Protein AF-A0A4P0XXI5-F1 (afdb_monomer_lite)

Foldseek 3Di:
DVVVLVPDPDLQVSLVVLLVPDPDDPVLSVVLVVDPDSVVSVVSSVVVVVVVVVVVVVVVVVVVVVVVVVVVVVVVVVVVVVVVVVCVVVVVPPDDDPVLVVLVVLLVVLPADPVLSVVLVVLSVVLVVDDCPDPVNVVSVVVSVVSSPDNRPDDDDDPPDPPPDPPPPVVVVVDPDPDDDDDD

Secondary structure (DSSP, 8-state):
-HHHHTT---HHHHHHHHHHHS---HHHHHHHHH---HHHHHHHHHHHHHHHHHHHHHHHHHHHHHHHHHHHHHHHHHHHHHHHHHHHHTTTTSS---HHHHHHHHHHHTT--HHHHHHHHHHHHHHHHS-TTSHHHHHHHHHHHHHHHS-SS------------TT-GGGTTS-TT-------

Organism: Klebsiella pneumoniae (NCBI:txid573)

pLDDT: mean 79.4, std 16.54, range [32.0, 97.5]

Structure (mmCIF, N/CA/C/O backbone):
data_AF-A0A4P0XXI5-F1
#
_entry.id   AF-A0A4P0XXI5-F1
#
loop_
_atom_site.group_PDB
_atom_site.id
_atom_site.type_symbol
_atom_site.label_atom_id
_atom_site.label_alt_id
_atom_site.label_comp_id
_atom_site.label_asym_id
_atom_site.label_entity_id
_atom_site.label_seq_id
_atom_site.pdbx_PDB_ins_code
_atom_site.Cartn_x
_atom_site.Cartn_y
_atom_site.Cartn_z
_atom_site.occupancy
_atom_site.B_iso_or_equiv
_atom_site.auth_seq_id
_atom_site.auth_comp_id
_atom_site.auth_asym_id
_atom_site.auth_atom_id
_atom_site.pdbx_PDB_model_num
ATOM 1 N N . MET A 1 1 ? 25.431 13.257 -19.441 1.00 52.16 1 MET A N 1
ATOM 2 C CA . MET A 1 1 ? 25.120 11.918 -19.989 1.00 52.16 1 MET A CA 1
ATOM 3 C C . MET A 1 1 ? 24.115 12.024 -21.126 1.00 52.16 1 MET A C 1
ATOM 5 O O . MET A 1 1 ? 24.525 11.788 -22.249 1.00 52.16 1 MET A O 1
ATOM 9 N N . LEU A 1 2 ? 22.880 12.496 -20.898 1.00 54.53 2 LEU A N 1
ATOM 10 C CA . LEU A 1 2 ? 21.927 12.795 -21.991 1.00 54.53 2 LEU A CA 1
ATOM 11 C C . LEU A 1 2 ? 22.516 13.735 -23.062 1.00 54.53 2 LEU A C 1
ATOM 13 O O . LEU A 1 2 ? 22.354 13.501 -24.252 1.00 54.53 2 LEU A O 1
ATOM 17 N N . THR A 1 3 ? 23.297 14.734 -22.643 1.00 57.28 3 THR A N 1
ATOM 18 C CA . THR A 1 3 ? 23.981 15.676 -23.543 1.00 57.28 3 THR A CA 1
ATOM 19 C C . THR A 1 3 ? 25.071 15.040 -24.412 1.00 57.28 3 THR A C 1
ATOM 21 O O . THR A 1 3 ? 25.398 15.593 -25.450 1.00 57.28 3 THR A O 1
ATOM 24 N N . SER A 1 4 ? 25.635 13.901 -23.994 1.00 60.84 4 SER A N 1
ATOM 25 C CA . SER A 1 4 ? 26.717 13.199 -24.704 1.00 60.84 4 SER A CA 1
ATOM 26 C C . SER A 1 4 ? 26.186 12.182 -25.717 1.00 60.84 4 SER A C 1
ATOM 28 O O . SER A 1 4 ? 26.880 11.870 -26.673 1.00 60.84 4 SER A O 1
ATOM 30 N N . LEU A 1 5 ? 24.960 11.679 -25.517 1.00 62.62 5 LEU A N 1
ATOM 31 C CA . LEU A 1 5 ? 24.263 10.812 -26.476 1.00 62.62 5 LEU A CA 1
ATOM 32 C C . LEU A 1 5 ? 23.723 11.615 -27.663 1.00 62.62 5 LEU A C 1
ATOM 34 O O . LEU A 1 5 ? 23.781 11.154 -28.794 1.00 62.62 5 LEU A O 1
ATOM 38 N N . ASN A 1 6 ? 23.264 12.844 -27.410 1.00 67.00 6 ASN A N 1
ATOM 39 C CA . ASN A 1 6 ? 22.676 13.715 -28.431 1.00 67.00 6 ASN A CA 1
ATOM 40 C C . ASN A 1 6 ? 23.701 14.279 -29.438 1.00 67.00 6 ASN A C 1
ATOM 42 O O . ASN A 1 6 ? 23.316 14.951 -30.385 1.00 67.00 6 ASN A O 1
ATOM 46 N N . SER A 1 7 ? 24.999 14.058 -29.203 1.00 75.94 7 SER A N 1
ATOM 47 C CA . SER A 1 7 ? 26.100 14.465 -30.085 1.00 75.94 7 SER A CA 1
ATOM 48 C C . SER A 1 7 ? 26.687 13.306 -30.900 1.00 75.94 7 SER A C 1
ATOM 50 O O . SER A 1 7 ? 27.711 13.487 -31.556 1.00 75.94 7 SER A O 1
ATOM 52 N N . ILE A 1 8 ? 26.118 12.100 -30.798 1.00 77.00 8 ILE A N 1
ATOM 53 C CA . ILE A 1 8 ? 26.582 10.925 -31.541 1.00 77.00 8 ILE A CA 1
ATOM 54 C C . ILE A 1 8 ? 25.765 10.822 -32.833 1.00 77.00 8 ILE A C 1
ATOM 56 O O . ILE A 1 8 ? 24.614 10.402 -32.795 1.00 77.00 8 ILE A O 1
ATOM 60 N N . ASP A 1 9 ? 26.379 11.173 -33.964 1.00 79.06 9 ASP A N 1
ATOM 61 C CA . ASP A 1 9 ? 25.770 11.023 -35.298 1.00 79.06 9 ASP A CA 1
ATOM 62 C C . ASP A 1 9 ? 25.882 9.594 -35.856 1.00 79.06 9 ASP A C 1
ATOM 64 O O . ASP A 1 9 ? 25.162 9.229 -36.782 1.00 79.06 9 ASP A O 1
ATOM 68 N N . ASP A 1 10 ? 26.785 8.772 -35.309 1.00 87.69 10 ASP A N 1
ATOM 69 C CA . ASP A 1 10 ? 26.966 7.385 -35.743 1.00 87.69 10 ASP A CA 1
ATOM 70 C C . ASP A 1 10 ? 25.978 6.442 -35.022 1.00 87.69 10 ASP A C 1
ATOM 72 O O . ASP A 1 10 ? 26.123 6.211 -33.813 1.00 87.69 10 ASP A O 1
ATOM 76 N N . PRO A 1 11 ? 24.999 5.850 -35.735 1.00 84.81 11 PRO A N 1
ATOM 77 C CA . PRO A 1 11 ? 23.989 4.986 -35.129 1.00 84.81 11 PRO A CA 1
ATOM 78 C C . PRO A 1 11 ? 24.593 3.711 -34.523 1.00 84.81 11 PRO A C 1
ATOM 80 O O . PRO A 1 11 ? 24.052 3.179 -33.551 1.00 84.81 11 PRO A O 1
ATOM 83 N N . ALA A 1 12 ? 25.740 3.243 -35.032 1.00 87.50 12 ALA A N 1
ATOM 84 C CA . ALA A 1 12 ? 26.418 2.078 -34.476 1.00 87.50 12 ALA A CA 1
ATOM 85 C C . ALA A 1 12 ? 26.974 2.382 -33.079 1.00 87.50 12 ALA A C 1
ATOM 87 O O . ALA A 1 12 ? 26.657 1.677 -32.117 1.00 87.50 12 ALA A O 1
ATOM 88 N N . ARG A 1 13 ? 27.718 3.487 -32.942 1.00 88.00 13 ARG A N 1
ATOM 89 C CA . ARG A 1 13 ? 28.196 3.977 -31.642 1.00 88.00 13 ARG A CA 1
ATOM 90 C C . ARG A 1 13 ? 27.070 4.308 -30.675 1.00 88.00 13 ARG A C 1
ATOM 92 O O . ARG A 1 13 ? 27.236 4.101 -29.471 1.00 88.00 13 ARG A O 1
ATOM 99 N N . LEU A 1 14 ? 25.945 4.826 -31.167 1.00 87.38 14 LEU A N 1
ATOM 100 C CA . LEU A 1 14 ? 24.784 5.110 -30.328 1.00 87.38 14 LEU A CA 1
ATOM 101 C C . LEU A 1 14 ? 24.241 3.820 -29.696 1.00 87.38 14 LEU A C 1
ATOM 103 O O . LEU A 1 14 ? 24.086 3.765 -28.476 1.00 87.38 14 LEU A O 1
ATOM 107 N N . ALA A 1 15 ? 24.030 2.774 -30.502 1.00 88.88 15 ALA A N 1
ATOM 108 C CA . ALA A 1 15 ? 23.572 1.468 -30.030 1.00 88.88 15 ALA A CA 1
ATOM 109 C C . ALA A 1 15 ? 24.527 0.859 -28.988 1.00 88.88 15 ALA A C 1
ATOM 111 O O . ALA A 1 15 ? 24.085 0.444 -27.916 1.00 88.88 15 ALA A O 1
ATOM 112 N N . ASP A 1 16 ? 25.838 0.879 -29.251 1.00 88.69 16 ASP A N 1
ATOM 113 C CA . ASP A 1 16 ? 26.843 0.337 -28.326 1.00 88.69 16 ASP A CA 1
ATOM 114 C C . ASP A 1 16 ? 26.867 1.108 -26.994 1.00 88.69 16 ASP A C 1
ATOM 116 O O . ASP A 1 16 ? 26.968 0.519 -25.915 1.00 88.69 16 ASP A O 1
ATOM 120 N N . THR A 1 17 ? 26.714 2.435 -27.053 1.00 88.06 17 THR A N 1
ATOM 121 C CA . THR A 1 17 ? 26.673 3.293 -25.860 1.00 88.06 17 THR A CA 1
ATOM 122 C C . THR A 1 17 ? 25.417 3.025 -25.026 1.00 88.06 17 THR A C 1
ATOM 124 O O . THR A 1 17 ? 25.498 2.933 -23.800 1.00 88.06 17 THR A O 1
ATOM 127 N N . ILE A 1 18 ? 24.258 2.849 -25.669 1.00 88.12 18 ILE A N 1
ATOM 128 C CA . ILE A 1 18 ? 23.003 2.485 -24.993 1.00 88.12 18 ILE A CA 1
ATOM 129 C C . ILE A 1 18 ? 23.137 1.106 -24.328 1.00 88.12 18 ILE A C 1
ATOM 131 O O . ILE A 1 18 ? 22.831 0.962 -23.142 1.00 88.12 18 ILE A O 1
ATOM 135 N N . ALA A 1 19 ? 23.658 0.111 -25.051 1.00 88.62 19 ALA A N 1
ATOM 136 C CA . ALA A 1 19 ? 23.847 -1.246 -24.543 1.00 88.62 19 ALA A CA 1
ATOM 137 C C . ALA A 1 19 ? 24.820 -1.314 -23.349 1.00 88.62 19 ALA A C 1
ATOM 139 O O . ALA A 1 19 ? 24.622 -2.108 -22.426 1.00 88.62 19 ALA A O 1
ATOM 140 N N . ALA A 1 20 ? 25.855 -0.466 -23.330 1.00 88.12 20 ALA A N 1
ATOM 141 C CA . ALA A 1 20 ? 26.819 -0.397 -22.232 1.00 88.12 20 ALA A CA 1
ATOM 142 C C . ALA A 1 20 ? 26.207 0.137 -20.924 1.00 88.12 20 ALA A C 1
ATOM 144 O O . ALA A 1 20 ? 26.601 -0.297 -19.838 1.00 88.12 20 ALA A O 1
ATOM 145 N N . HIS A 1 21 ? 25.249 1.062 -21.021 1.00 86.06 21 HIS A N 1
ATOM 146 C CA . HIS A 1 21 ? 24.627 1.708 -19.862 1.00 86.06 21 HIS A CA 1
ATOM 147 C C . HIS A 1 21 ? 23.339 1.036 -19.379 1.00 86.06 21 HIS A C 1
ATOM 149 O O . HIS A 1 21 ? 22.887 1.322 -18.269 1.00 86.06 21 HIS A O 1
ATOM 155 N N . MET A 1 22 ? 22.758 0.139 -20.172 1.00 85.94 22 MET A N 1
ATOM 156 C CA . MET A 1 22 ? 21.568 -0.611 -19.787 1.00 85.94 22 MET A CA 1
ATOM 157 C C . MET A 1 22 ? 21.936 -1.849 -18.943 1.00 85.94 22 MET A C 1
ATOM 159 O O . MET A 1 22 ? 22.918 -2.539 -19.247 1.00 85.94 22 MET A O 1
ATOM 163 N N . PRO A 1 23 ? 21.161 -2.178 -17.891 1.00 86.25 23 PRO A N 1
ATOM 164 C CA . PRO A 1 23 ? 21.366 -3.379 -17.078 1.00 86.25 23 PRO A CA 1
ATOM 165 C C . PRO A 1 23 ? 20.879 -4.654 -17.798 1.00 86.25 23 PRO A C 1
ATOM 167 O O . PRO A 1 23 ? 20.020 -5.380 -17.310 1.00 86.25 23 PRO A O 1
ATOM 170 N N . LEU A 1 24 ? 21.441 -4.941 -18.973 1.00 88.06 24 LEU A N 1
ATOM 171 C CA . LEU A 1 24 ? 21.119 -6.124 -19.773 1.00 88.06 24 LEU A CA 1
ATOM 172 C C . LEU A 1 24 ? 21.723 -7.400 -19.176 1.00 88.06 24 LEU A C 1
ATOM 174 O O . LEU A 1 24 ? 22.844 -7.387 -18.649 1.00 88.06 24 LEU A O 1
ATOM 178 N N . LYS A 1 25 ? 21.019 -8.529 -19.330 1.00 90.69 25 LYS A N 1
ATOM 179 C CA . LYS A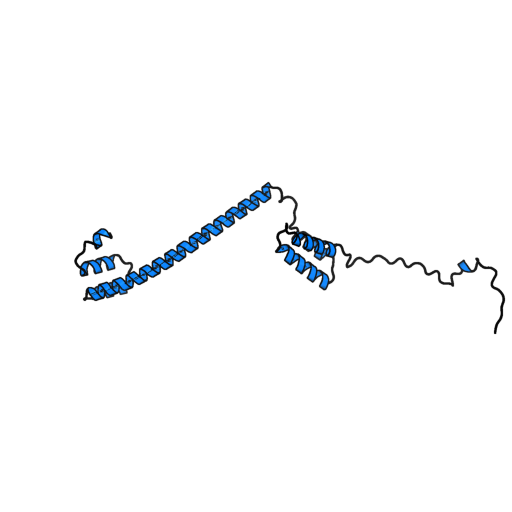 1 25 ? 21.573 -9.848 -19.002 1.00 90.69 25 LYS A CA 1
ATOM 180 C C . LYS A 1 25 ? 22.687 -10.196 -19.985 1.00 90.69 25 LYS A C 1
ATOM 182 O O . LYS A 1 25 ? 22.730 -9.699 -21.106 1.00 90.69 25 LYS A O 1
ATOM 187 N N . LEU A 1 26 ? 23.584 -11.093 -19.575 1.00 91.69 26 LEU A N 1
ATOM 188 C CA . LEU A 1 26 ? 24.723 -11.501 -20.405 1.00 91.69 26 LEU A CA 1
ATOM 189 C C . LEU A 1 26 ? 24.287 -12.048 -21.775 1.00 91.69 26 LEU A C 1
ATOM 191 O O . LEU A 1 26 ? 24.901 -11.708 -22.780 1.00 91.69 26 LEU A O 1
ATOM 195 N N . ALA A 1 27 ? 23.212 -12.842 -21.811 1.00 92.06 27 ALA A N 1
ATOM 196 C CA . ALA A 1 27 ? 22.651 -13.372 -23.054 1.00 92.06 27 ALA A CA 1
ATOM 197 C C . ALA A 1 27 ? 22.205 -12.250 -24.007 1.00 92.06 27 ALA A C 1
ATOM 199 O O . ALA A 1 27 ? 22.549 -12.269 -25.185 1.00 92.06 27 ALA A O 1
ATOM 200 N N . ASP A 1 28 ? 21.528 -11.229 -23.477 1.00 90.50 28 ASP A N 1
ATOM 201 C CA . ASP A 1 28 ? 21.053 -10.095 -24.270 1.00 90.50 28 ASP A CA 1
ATOM 202 C C . ASP A 1 28 ? 22.230 -9.250 -24.780 1.00 90.50 28 ASP A C 1
ATOM 204 O O . ASP A 1 28 ? 22.257 -8.860 -25.944 1.00 90.50 28 ASP A O 1
ATOM 208 N N . LYS A 1 29 ? 23.265 -9.038 -23.954 1.00 90.75 29 LYS A N 1
ATOM 209 C CA . LYS A 1 29 ? 24.497 -8.348 -24.381 1.00 90.75 29 LYS A CA 1
ATOM 210 C C . LYS A 1 29 ? 25.211 -9.073 -25.521 1.00 90.75 29 LYS A C 1
ATOM 212 O O . LYS A 1 29 ? 25.711 -8.417 -26.429 1.00 90.75 29 LYS A O 1
ATOM 217 N N . GLN A 1 30 ? 25.248 -10.402 -25.476 1.00 91.25 30 GLN A N 1
ATOM 218 C CA . GLN A 1 30 ? 25.831 -11.214 -26.540 1.00 91.25 30 GLN A CA 1
ATOM 219 C C . GLN A 1 30 ? 24.995 -11.129 -27.825 1.00 91.25 30 GLN A C 1
ATOM 221 O O . GLN A 1 30 ? 25.559 -10.903 -28.889 1.00 91.25 30 GLN A O 1
ATOM 226 N N . SER A 1 31 ? 23.662 -11.203 -27.724 1.00 91.31 31 SER A N 1
ATOM 227 C CA . SER A 1 31 ? 22.776 -11.068 -28.892 1.00 91.31 31 SER A CA 1
ATOM 228 C C . SER A 1 31 ? 22.950 -9.724 -29.612 1.00 91.31 31 SER A C 1
ATOM 230 O O . SER A 1 31 ? 23.048 -9.682 -30.833 1.00 91.31 31 SER A O 1
ATOM 232 N N . VAL A 1 32 ? 23.111 -8.634 -28.854 1.00 91.06 32 VAL A N 1
ATOM 233 C CA . VAL A 1 32 ? 23.371 -7.286 -29.385 1.00 91.06 32 VAL A CA 1
ATOM 234 C C . VAL A 1 32 ? 24.735 -7.196 -30.086 1.00 91.06 32 VAL A C 1
ATOM 236 O O . VAL A 1 32 ? 24.870 -6.440 -31.045 1.00 91.06 32 VAL A O 1
ATOM 239 N N . LEU A 1 33 ? 25.747 -7.948 -29.635 1.00 90.19 33 LEU A N 1
ATOM 240 C CA . LEU A 1 33 ? 27.062 -8.011 -30.291 1.00 90.19 33 LEU A CA 1
ATOM 241 C C . LEU A 1 33 ? 27.055 -8.852 -31.576 1.00 90.19 33 LEU A C 1
ATOM 243 O O . LEU A 1 33 ? 27.862 -8.599 -32.466 1.00 90.19 33 LEU A O 1
ATOM 247 N N . GLU A 1 34 ? 26.180 -9.853 -31.665 1.00 92.62 34 GLU A N 1
ATOM 248 C CA . GLU A 1 34 ? 26.062 -10.741 -32.830 1.00 92.62 34 GLU A CA 1
ATOM 249 C C . GLU A 1 34 ? 25.244 -10.114 -33.972 1.00 92.62 34 GLU A C 1
ATOM 251 O O . GLU A 1 34 ? 25.439 -10.462 -35.140 1.00 92.62 34 GLU A O 1
ATOM 256 N N . MET A 1 35 ? 24.371 -9.153 -33.655 1.00 91.38 35 MET A N 1
ATOM 257 C CA . MET A 1 35 ? 23.611 -8.379 -34.638 1.00 91.38 35 MET A CA 1
ATOM 258 C C . MET A 1 35 ? 24.535 -7.474 -35.458 1.00 91.38 35 MET A C 1
ATOM 260 O O . MET A 1 35 ? 25.134 -6.526 -34.949 1.00 91.38 35 MET A O 1
ATOM 264 N N . SER A 1 36 ? 24.632 -7.770 -36.754 1.00 89.38 36 SER A N 1
ATOM 265 C CA . SER A 1 36 ? 25.464 -7.025 -37.709 1.00 89.38 36 SER A CA 1
ATOM 266 C C . SER A 1 36 ? 24.731 -5.830 -38.323 1.00 89.38 36 SER A C 1
ATOM 268 O O . SER A 1 36 ? 25.380 -4.858 -38.709 1.00 89.38 36 SER A O 1
ATOM 270 N N . ASP A 1 37 ? 23.396 -5.882 -38.396 1.00 93.56 37 ASP A N 1
ATOM 271 C CA . ASP A 1 37 ? 22.572 -4.748 -38.811 1.00 93.56 37 ASP A CA 1
ATOM 272 C C . ASP A 1 37 ? 22.339 -3.795 -37.628 1.00 93.56 37 ASP A C 1
ATOM 274 O O . ASP A 1 37 ? 21.819 -4.163 -36.572 1.00 93.56 37 ASP A O 1
ATOM 278 N N . VAL A 1 38 ? 22.731 -2.537 -37.820 1.00 91.69 38 VAL A N 1
ATOM 279 C CA . VAL A 1 38 ? 22.587 -1.474 -36.823 1.00 91.69 38 VAL A CA 1
ATOM 280 C C . VAL A 1 38 ? 21.115 -1.156 -36.552 1.00 91.69 38 VAL A C 1
ATOM 282 O O . VAL A 1 38 ? 20.775 -0.846 -35.410 1.00 91.69 38 VAL A O 1
ATOM 285 N N . ASN A 1 39 ? 20.244 -1.250 -37.560 1.00 91.81 39 ASN A N 1
ATOM 286 C CA . ASN A 1 39 ? 18.817 -0.968 -37.404 1.00 91.81 39 ASN A CA 1
ATOM 287 C C . ASN A 1 39 ? 18.138 -2.045 -36.554 1.00 91.81 39 ASN A C 1
ATOM 289 O O . ASN A 1 39 ? 17.477 -1.713 -35.575 1.00 91.81 39 ASN A O 1
ATOM 293 N N . GLU A 1 40 ? 18.383 -3.321 -36.863 1.00 92.06 40 GLU A N 1
ATOM 294 C CA . GLU A 1 40 ? 17.865 -4.458 -36.088 1.00 92.06 40 GLU A CA 1
ATOM 295 C C . GLU A 1 40 ? 18.327 -4.386 -34.625 1.00 92.06 40 GLU A C 1
ATOM 297 O O . GLU A 1 40 ? 17.545 -4.565 -33.689 1.00 92.06 40 GLU A O 1
ATOM 302 N N . ARG A 1 41 ? 19.594 -4.016 -34.414 1.00 92.94 41 ARG A N 1
ATOM 303 C CA . ARG A 1 41 ? 20.164 -3.830 -33.080 1.00 92.94 41 ARG A CA 1
ATOM 304 C C . ARG A 1 41 ? 19.509 -2.690 -32.300 1.00 92.94 41 ARG A C 1
ATOM 306 O O . ARG A 1 41 ? 19.271 -2.827 -31.100 1.00 92.94 41 ARG A O 1
ATOM 313 N N . LEU A 1 42 ? 19.225 -1.563 -32.954 1.00 90.75 42 LEU A N 1
ATOM 314 C CA . LEU A 1 42 ? 18.526 -0.436 -32.331 1.00 90.75 42 LEU A CA 1
ATOM 315 C C . LEU A 1 42 ? 17.079 -0.796 -31.988 1.00 90.75 42 LEU A C 1
ATOM 317 O O . LEU A 1 42 ? 16.647 -0.503 -30.876 1.00 90.75 42 LEU A O 1
ATOM 321 N N . GLU A 1 43 ? 16.360 -1.471 -32.884 1.00 92.75 43 GLU A N 1
ATOM 322 C CA . GLU A 1 43 ? 14.996 -1.947 -32.624 1.00 92.75 43 GLU A CA 1
ATOM 323 C C . GLU A 1 43 ? 14.955 -2.908 -31.429 1.00 92.75 43 GLU A C 1
ATOM 325 O O . GLU A 1 43 ? 14.115 -2.756 -30.537 1.00 92.75 43 GLU A O 1
ATOM 330 N N . TYR A 1 44 ? 15.912 -3.838 -31.351 1.00 92.38 44 TYR A N 1
ATOM 331 C CA . TYR A 1 44 ? 16.039 -4.750 -30.218 1.00 92.38 44 TYR A CA 1
ATOM 332 C C . TYR A 1 44 ? 16.291 -4.003 -28.901 1.00 92.38 44 TYR A C 1
ATOM 334 O O . TYR A 1 44 ? 15.603 -4.230 -27.904 1.00 92.38 44 TYR A O 1
ATOM 342 N N . LEU A 1 45 ? 17.238 -3.059 -28.890 1.00 91.88 45 LEU A N 1
ATOM 343 C CA . LEU A 1 45 ? 17.527 -2.245 -27.706 1.00 91.88 45 LEU A CA 1
ATOM 344 C C . LEU A 1 45 ? 16.333 -1.374 -27.296 1.00 91.88 45 LEU A C 1
ATOM 346 O O . LEU A 1 45 ? 16.081 -1.229 -26.102 1.00 91.88 45 LEU A O 1
ATOM 350 N N . MET A 1 46 ? 15.580 -0.829 -28.254 1.00 91.50 46 MET A N 1
ATOM 351 C CA . MET A 1 46 ? 14.364 -0.061 -27.982 1.00 91.50 46 MET A CA 1
ATOM 352 C C . MET A 1 46 ? 13.286 -0.923 -27.321 1.00 91.50 46 MET A C 1
ATOM 354 O O . MET A 1 46 ? 12.704 -0.499 -26.325 1.00 91.50 46 MET A O 1
ATOM 358 N N . ALA A 1 47 ? 13.060 -2.144 -27.811 1.00 92.56 47 ALA A N 1
ATOM 359 C CA . ALA A 1 47 ? 12.111 -3.072 -27.198 1.00 92.56 47 ALA A CA 1
ATOM 360 C C . ALA A 1 47 ? 12.512 -3.430 -25.755 1.00 92.56 47 ALA A C 1
ATOM 362 O O . ALA A 1 47 ? 11.675 -3.429 -24.849 1.00 92.56 47 ALA A O 1
ATOM 363 N N . MET A 1 48 ? 13.806 -3.668 -25.522 1.00 91.25 48 MET A N 1
ATOM 364 C CA . MET A 1 48 ? 14.334 -3.923 -24.179 1.00 91.25 48 MET A CA 1
ATOM 365 C C . MET A 1 48 ? 14.160 -2.704 -23.263 1.00 91.25 48 MET A C 1
ATOM 367 O O . MET A 1 48 ? 13.708 -2.856 -22.127 1.00 91.25 48 MET A O 1
ATOM 371 N N . MET A 1 49 ? 14.439 -1.491 -23.755 1.00 91.44 49 MET A N 1
ATOM 372 C CA . MET A 1 49 ? 14.211 -0.253 -23.001 1.00 91.44 49 MET A CA 1
ATOM 373 C C . MET A 1 49 ? 12.748 -0.066 -22.616 1.00 91.44 49 MET A C 1
ATOM 375 O O . MET A 1 49 ? 12.482 0.298 -21.474 1.00 91.44 49 MET A O 1
ATOM 379 N N . GLU A 1 50 ? 11.811 -0.321 -23.529 1.00 92.56 50 GLU A N 1
ATOM 380 C CA . GLU A 1 50 ? 10.378 -0.190 -23.249 1.00 92.56 50 GLU A CA 1
ATOM 381 C C . GLU A 1 50 ? 9.962 -1.123 -22.102 1.00 92.56 50 GLU A C 1
ATOM 383 O O . GLU A 1 50 ? 9.330 -0.694 -21.136 1.00 92.56 50 GLU A O 1
ATOM 388 N N . SER A 1 51 ? 10.426 -2.377 -22.137 1.00 91.44 51 SER A N 1
ATOM 389 C CA . SER A 1 51 ? 10.145 -3.349 -21.074 1.00 91.44 51 SER A CA 1
ATOM 390 C C . SER A 1 51 ? 10.709 -2.925 -19.708 1.00 91.44 51 SER A C 1
ATOM 392 O O . SER A 1 51 ? 10.055 -3.091 -18.674 1.00 91.44 51 SER A O 1
ATOM 394 N N . GLU A 1 52 ? 11.898 -2.317 -19.696 1.00 90.00 52 GLU A N 1
ATOM 395 C CA . GLU A 1 52 ? 12.543 -1.830 -18.476 1.00 90.00 52 GLU A CA 1
ATOM 396 C C . GLU A 1 52 ? 11.833 -0.579 -17.935 1.00 90.00 52 GLU A C 1
ATOM 398 O O . GLU A 1 52 ? 11.643 -0.429 -16.725 1.00 90.00 52 GLU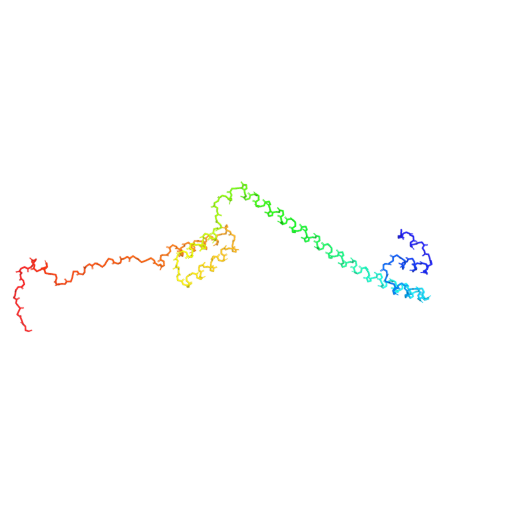 A O 1
ATOM 403 N N . ILE A 1 53 ? 11.377 0.312 -18.823 1.00 93.31 53 ILE A N 1
ATOM 404 C CA . ILE A 1 53 ? 10.561 1.475 -18.463 1.00 93.31 53 ILE A CA 1
ATOM 405 C C . ILE A 1 53 ? 9.273 1.015 -17.780 1.00 93.31 53 ILE A C 1
ATOM 407 O O . ILE A 1 53 ? 8.937 1.534 -16.710 1.00 93.31 53 ILE A O 1
ATOM 411 N N . ASP A 1 54 ? 8.579 0.030 -18.345 1.00 94.62 54 ASP A N 1
ATOM 412 C CA . ASP A 1 54 ? 7.352 -0.518 -17.769 1.00 94.62 54 ASP A CA 1
ATOM 413 C C . ASP A 1 54 ? 7.584 -1.103 -16.374 1.00 94.62 54 ASP A C 1
ATOM 415 O O . ASP A 1 54 ? 6.838 -0.799 -15.430 1.00 94.62 54 ASP A O 1
ATOM 419 N N . LEU A 1 55 ? 8.657 -1.882 -16.207 1.00 93.00 55 LEU A N 1
ATOM 420 C CA . LEU A 1 55 ? 9.052 -2.433 -14.914 1.00 93.00 55 LEU A CA 1
ATOM 421 C C . LEU A 1 55 ? 9.292 -1.317 -13.885 1.00 93.00 55 LEU A C 1
ATOM 423 O O . LEU A 1 55 ? 8.676 -1.311 -12.812 1.00 93.00 55 LEU A O 1
ATOM 427 N N . LEU A 1 56 ? 10.107 -0.316 -14.229 1.00 93.94 56 LEU A N 1
ATOM 428 C CA . LEU A 1 56 ? 10.415 0.819 -13.354 1.00 93.94 56 LEU A CA 1
ATOM 429 C C . LEU A 1 56 ? 9.167 1.644 -13.004 1.00 93.94 56 LEU A C 1
ATOM 431 O O . LEU A 1 56 ? 9.028 2.137 -11.876 1.00 93.94 56 LEU A O 1
ATOM 435 N N . GLN A 1 57 ? 8.224 1.795 -13.936 1.00 95.31 57 GLN A N 1
ATOM 436 C CA . GLN A 1 57 ? 6.953 2.466 -13.674 1.00 95.31 57 GLN A CA 1
ATOM 437 C C . GLN A 1 57 ? 6.080 1.681 -12.690 1.00 95.31 57 GLN A C 1
ATOM 439 O O . GLN A 1 57 ? 5.464 2.279 -11.797 1.00 95.31 57 GLN A O 1
ATOM 444 N N . VAL A 1 58 ? 6.008 0.353 -12.822 1.00 96.69 58 VAL A N 1
ATOM 445 C CA . VAL A 1 58 ? 5.303 -0.518 -11.870 1.00 96.69 58 VAL A CA 1
ATOM 446 C C . VAL A 1 58 ? 5.938 -0.410 -10.485 1.00 96.69 58 VAL A C 1
ATOM 448 O O . VAL A 1 58 ? 5.232 -0.118 -9.515 1.00 96.69 58 VAL A O 1
ATOM 451 N N . GLU A 1 59 ? 7.261 -0.535 -10.381 1.00 95.56 59 GLU A N 1
ATOM 452 C CA . GLU A 1 59 ? 7.981 -0.397 -9.113 1.00 95.56 59 GLU A CA 1
ATOM 453 C C . GLU A 1 59 ? 7.742 0.965 -8.455 1.00 95.56 59 GLU A C 1
ATOM 455 O O . GLU A 1 59 ? 7.466 1.052 -7.254 1.00 95.56 59 GLU A O 1
ATOM 460 N N . LYS A 1 60 ? 7.784 2.051 -9.238 1.00 96.81 60 LYS A N 1
ATOM 461 C CA . LYS A 1 60 ? 7.499 3.408 -8.755 1.00 96.81 60 LYS A CA 1
ATOM 462 C C . LYS A 1 60 ? 6.072 3.525 -8.219 1.00 96.81 60 LYS A C 1
ATOM 464 O O . LYS A 1 60 ? 5.864 4.123 -7.159 1.00 96.81 60 LYS A O 1
ATOM 469 N N . ARG A 1 61 ? 5.080 2.949 -8.909 1.00 96.06 61 ARG A N 1
ATOM 470 C CA . ARG A 1 61 ? 3.681 2.922 -8.443 1.00 96.06 61 ARG A CA 1
ATOM 471 C C . ARG A 1 61 ? 3.544 2.166 -7.123 1.00 96.06 61 ARG A C 1
ATOM 473 O O . ARG A 1 61 ? 2.901 2.680 -6.204 1.00 96.06 61 ARG A O 1
ATOM 480 N N . ILE A 1 62 ? 4.180 1.001 -7.002 1.00 96.62 62 ILE A N 1
ATOM 481 C CA . ILE A 1 62 ? 4.184 0.198 -5.771 1.00 96.62 62 ILE A CA 1
ATOM 482 C C . ILE A 1 62 ? 4.821 0.989 -4.628 1.00 96.62 62 ILE A C 1
ATOM 484 O O . ILE A 1 62 ? 4.196 1.167 -3.582 1.00 96.62 62 ILE A O 1
ATOM 488 N N . ARG A 1 63 ? 6.015 1.550 -4.843 1.00 96.69 63 ARG A N 1
ATOM 489 C CA . ARG A 1 63 ? 6.740 2.351 -3.847 1.00 96.69 63 ARG A CA 1
ATOM 490 C C . ARG A 1 63 ? 5.901 3.522 -3.336 1.00 96.69 63 ARG A C 1
ATOM 492 O O . ARG A 1 63 ? 5.813 3.743 -2.130 1.00 96.69 63 ARG A O 1
ATOM 499 N N . ASN A 1 64 ? 5.227 4.235 -4.239 1.00 97.31 64 ASN A N 1
ATOM 500 C CA . ASN A 1 64 ? 4.344 5.343 -3.878 1.00 97.31 64 ASN A CA 1
ATOM 501 C C . ASN A 1 64 ? 3.136 4.883 -3.052 1.00 97.31 64 ASN A C 1
ATOM 503 O O . ASN A 1 64 ? 2.753 5.560 -2.097 1.00 97.31 64 ASN A O 1
ATOM 507 N N . ARG A 1 65 ? 2.534 3.738 -3.395 1.00 96.25 65 ARG A N 1
ATOM 508 C CA . ARG A 1 65 ? 1.409 3.168 -2.640 1.00 96.25 65 ARG A CA 1
ATOM 509 C C . ARG A 1 65 ? 1.834 2.752 -1.233 1.00 96.25 65 ARG A C 1
ATOM 511 O O . ARG A 1 65 ? 1.150 3.107 -0.277 1.00 96.25 65 ARG A O 1
ATOM 518 N N . VAL A 1 66 ? 2.974 2.071 -1.110 1.00 97.50 66 VAL A N 1
ATOM 519 C CA . VAL A 1 66 ? 3.547 1.667 0.182 1.00 97.50 66 VAL A CA 1
ATOM 520 C C . VAL A 1 66 ? 3.841 2.892 1.044 1.00 97.50 66 VAL A C 1
ATOM 522 O O . VAL A 1 66 ? 3.429 2.930 2.200 1.00 97.50 66 VAL A O 1
ATOM 525 N N . LYS A 1 67 ? 4.458 3.937 0.476 1.00 96.06 67 LYS A N 1
ATOM 526 C CA . LYS A 1 67 ? 4.744 5.180 1.205 1.00 96.06 67 LYS A CA 1
ATOM 527 C C . LYS A 1 67 ? 3.470 5.843 1.742 1.00 96.06 67 LYS A C 1
ATOM 529 O O . LYS A 1 67 ? 3.402 6.149 2.927 1.00 96.06 67 LYS A O 1
ATOM 534 N N . LYS A 1 68 ? 2.433 5.988 0.906 1.00 96.06 68 LYS A N 1
ATOM 535 C CA . LYS A 1 68 ? 1.135 6.549 1.330 1.00 96.06 68 LYS A CA 1
ATOM 536 C C . LYS A 1 68 ? 0.474 5.723 2.435 1.00 96.06 68 LYS A C 1
ATOM 538 O O . LYS A 1 68 ? -0.096 6.288 3.365 1.00 96.06 68 LYS A O 1
ATOM 543 N N . GLN A 1 69 ? 0.531 4.395 2.332 1.00 95.94 69 GLN A N 1
ATOM 544 C CA . GLN A 1 69 ? -0.017 3.503 3.351 1.00 95.94 69 GLN A CA 1
ATOM 545 C C . GLN A 1 69 ? 0.745 3.638 4.674 1.00 95.94 69 GLN A C 1
ATOM 547 O O . GLN A 1 69 ? 0.117 3.754 5.721 1.00 95.94 69 GLN A O 1
ATOM 552 N N . MET A 1 70 ? 2.077 3.701 4.623 1.00 94.00 70 MET A N 1
ATOM 553 C CA . MET A 1 70 ? 2.920 3.876 5.804 1.00 94.00 70 MET A CA 1
ATOM 554 C C . MET A 1 70 ? 2.647 5.211 6.510 1.00 94.00 70 MET A C 1
ATOM 556 O O . MET A 1 70 ? 2.453 5.228 7.722 1.00 94.00 70 MET A O 1
ATOM 560 N N . GLU A 1 71 ? 2.548 6.313 5.761 1.00 96.25 71 GLU A N 1
ATOM 561 C CA . GLU A 1 71 ? 2.199 7.634 6.305 1.00 96.25 71 GLU A CA 1
ATOM 562 C C . GLU A 1 71 ? 0.810 7.640 6.957 1.00 96.25 71 GLU A C 1
ATOM 564 O O . GLU A 1 71 ? 0.622 8.244 8.014 1.00 96.25 71 GLU A O 1
ATOM 569 N N . LYS A 1 72 ? -0.170 6.951 6.355 1.00 95.75 72 LYS A N 1
ATOM 570 C CA . LYS A 1 72 ? -1.510 6.804 6.936 1.00 95.75 72 LYS A CA 1
ATOM 571 C C . LYS A 1 72 ? -1.457 6.038 8.260 1.00 95.75 72 LYS A C 1
ATOM 573 O O . LYS A 1 72 ? -1.969 6.544 9.253 1.00 95.75 72 LYS A O 1
ATOM 578 N N . SER A 1 73 ? -0.804 4.877 8.290 1.00 93.25 73 SER A N 1
ATOM 579 C CA . SER A 1 73 ? -0.699 4.055 9.502 1.00 93.25 73 SER A CA 1
ATOM 580 C C . SER A 1 73 ? 0.077 4.753 10.620 1.00 93.25 73 SER A C 1
ATOM 582 O O . SER A 1 73 ? -0.334 4.683 11.773 1.00 93.25 73 SER A O 1
ATOM 584 N N . GLN A 1 74 ? 1.158 5.473 10.301 1.00 94.44 74 GLN A N 1
ATOM 585 C CA . GLN A 1 74 ? 1.890 6.273 11.290 1.00 94.44 74 GLN A CA 1
ATOM 586 C C . GLN A 1 74 ? 1.028 7.402 11.858 1.00 94.44 74 GLN A C 1
ATOM 588 O O . GLN A 1 74 ? 1.022 7.616 13.069 1.00 94.44 74 GLN A O 1
ATOM 593 N N . ARG A 1 75 ? 0.268 8.100 11.004 1.00 95.81 75 ARG A N 1
ATOM 594 C CA . ARG A 1 75 ? -0.656 9.150 11.444 1.00 95.81 75 ARG A CA 1
ATOM 595 C C . ARG A 1 75 ? -1.745 8.587 12.355 1.00 95.81 75 ARG A C 1
ATOM 597 O O . ARG A 1 75 ? -1.989 9.157 13.408 1.00 95.81 75 ARG A O 1
ATOM 604 N N . GLU A 1 76 ? -2.377 7.480 11.973 1.00 93.69 76 GLU A N 1
ATOM 605 C CA . GLU A 1 76 ? -3.401 6.810 12.789 1.00 93.69 76 GLU A CA 1
ATOM 606 C C . GLU A 1 76 ? -2.838 6.345 14.135 1.00 93.69 76 GLU A C 1
ATOM 608 O O . GLU A 1 76 ? -3.449 6.593 15.170 1.00 93.69 76 GLU A O 1
ATOM 613 N N . TYR A 1 77 ? -1.650 5.733 14.140 1.00 95.69 77 TYR A N 1
ATOM 614 C CA . TYR A 1 77 ? -0.966 5.332 15.368 1.00 95.69 77 TYR A CA 1
ATOM 615 C C . TYR A 1 77 ? -0.718 6.528 16.296 1.00 95.69 77 TYR A C 1
ATOM 617 O O . TYR A 1 77 ? -1.078 6.484 17.470 1.00 95.69 77 TYR A O 1
ATOM 625 N N . TYR A 1 78 ? -0.158 7.612 15.755 1.00 95.56 78 TYR A N 1
ATOM 626 C CA . TYR A 1 78 ? 0.123 8.824 16.517 1.00 95.56 78 TYR A CA 1
ATOM 627 C C . TYR A 1 78 ? -1.153 9.457 17.086 1.00 95.56 78 TYR A C 1
ATOM 629 O O . TYR A 1 78 ? -1.196 9.805 18.262 1.00 95.56 78 TYR A O 1
ATOM 637 N N . LEU A 1 79 ? -2.213 9.565 16.279 1.00 94.19 79 LEU A N 1
ATOM 638 C CA . LEU A 1 79 ? -3.498 10.106 16.727 1.00 94.19 79 LEU A CA 1
ATOM 639 C C . LEU A 1 79 ? -4.140 9.240 17.816 1.00 94.19 79 LEU A C 1
ATOM 641 O O . LEU A 1 79 ? -4.690 9.782 18.769 1.00 94.19 79 LEU A O 1
ATOM 645 N N . ASN A 1 80 ? -4.042 7.914 17.719 1.00 90.06 80 ASN A N 1
ATOM 646 C CA . ASN A 1 80 ? -4.562 7.014 18.747 1.00 90.06 80 ASN A CA 1
ATOM 647 C C . ASN A 1 80 ? -3.796 7.139 20.069 1.00 90.06 80 ASN A C 1
ATOM 649 O O . ASN A 1 80 ? -4.421 7.156 21.126 1.00 90.06 80 ASN A O 1
ATOM 653 N N . GLU A 1 81 ? -2.467 7.255 20.030 1.00 93.94 81 GLU A N 1
ATOM 654 C CA . GLU A 1 81 ? -1.681 7.524 21.241 1.00 93.94 81 GLU A CA 1
ATOM 655 C C . GLU A 1 81 ? -2.026 8.890 21.847 1.00 93.94 81 GLU A C 1
ATOM 657 O O . GLU A 1 81 ? -2.206 8.984 23.059 1.00 93.94 81 GLU A O 1
ATOM 662 N N . GLN A 1 82 ? -2.234 9.919 21.019 1.00 90.38 82 GLN A N 1
ATOM 663 C CA . GLN A 1 82 ? -2.708 11.222 21.495 1.00 90.38 82 GLN A CA 1
ATOM 664 C C . GLN A 1 82 ? -4.090 11.125 22.150 1.00 90.38 82 GLN A C 1
ATOM 666 O O . GLN A 1 82 ? -4.292 11.682 23.223 1.00 90.38 82 GLN A O 1
ATOM 671 N N . MET A 1 83 ? -5.030 10.382 21.560 1.00 82.19 83 MET A N 1
ATOM 672 C CA . MET A 1 83 ? -6.355 10.167 22.151 1.00 82.19 83 MET A CA 1
ATOM 673 C C . MET A 1 83 ? -6.275 9.449 23.498 1.00 82.19 83 MET A C 1
ATOM 675 O O . MET A 1 83 ? -6.949 9.863 24.436 1.00 82.19 83 MET A O 1
ATOM 679 N N . LYS A 1 84 ? -5.425 8.423 23.631 1.00 85.50 84 LYS A N 1
ATOM 680 C CA . LYS A 1 84 ? -5.204 7.744 24.918 1.00 85.50 84 LYS A CA 1
ATOM 681 C C . LYS A 1 84 ? -4.593 8.677 25.959 1.00 85.50 84 LYS A C 1
ATOM 683 O O . LYS A 1 84 ? -5.001 8.643 27.116 1.00 85.50 84 LYS A O 1
ATOM 688 N N . ALA A 1 85 ? -3.626 9.504 25.563 1.00 85.62 85 ALA A N 1
ATOM 689 C CA . ALA A 1 85 ? -3.030 10.494 26.453 1.00 85.62 85 ALA A CA 1
ATOM 690 C C . ALA A 1 85 ? -4.077 11.519 26.917 1.00 85.62 85 ALA A C 1
ATOM 692 O O . ALA A 1 85 ? -4.185 11.769 28.113 1.00 85.62 85 ALA A O 1
ATOM 693 N N . ILE A 1 86 ? -4.911 12.023 26.001 1.00 81.06 86 ILE A N 1
ATOM 694 C CA . ILE A 1 86 ? -6.019 12.938 26.310 1.00 81.06 86 ILE A CA 1
ATOM 695 C C . ILE A 1 86 ? -7.038 12.278 27.249 1.00 81.06 86 ILE A C 1
ATOM 697 O O . ILE A 1 86 ? -7.419 12.889 28.236 1.00 81.06 86 ILE A O 1
ATOM 701 N N . GLN A 1 87 ? -7.458 11.035 26.992 1.00 74.81 87 GLN A N 1
ATOM 702 C CA . GLN A 1 87 ? -8.380 10.291 27.869 1.00 74.81 87 GLN A CA 1
ATOM 703 C C . GLN A 1 87 ? -7.808 10.102 29.278 1.00 74.81 87 GLN A C 1
ATOM 705 O O . GLN A 1 87 ? -8.527 10.221 30.269 1.00 74.81 87 GLN A O 1
ATOM 710 N N . LYS A 1 88 ? -6.498 9.853 29.370 1.00 80.00 88 LYS A N 1
ATOM 711 C CA . LYS A 1 88 ? -5.784 9.761 30.642 1.00 80.00 88 LYS A CA 1
ATOM 712 C C . LYS A 1 88 ? -5.720 11.110 31.367 1.00 80.00 88 LYS A C 1
ATOM 714 O O . LYS A 1 88 ? -5.899 11.138 32.579 1.00 80.00 88 LYS A O 1
ATOM 719 N N . GLU A 1 89 ? -5.484 12.213 30.654 1.00 77.81 89 GLU A N 1
ATOM 720 C CA . GLU A 1 89 ? -5.460 13.566 31.235 1.00 77.81 89 GLU A CA 1
ATOM 721 C C . GLU A 1 89 ? -6.851 14.090 31.615 1.00 77.81 89 GLU A C 1
ATOM 723 O O . GLU A 1 89 ? -6.988 14.774 32.626 1.00 77.81 89 GLU A O 1
ATOM 728 N N . LEU A 1 90 ? -7.891 13.735 30.855 1.00 71.62 90 LEU A N 1
ATOM 729 C CA . LEU A 1 90 ? -9.291 14.056 31.156 1.00 71.62 90 LEU A CA 1
ATOM 730 C C . LEU A 1 90 ? -9.839 13.283 32.368 1.00 71.62 90 LEU A C 1
ATOM 732 O O . LEU A 1 90 ? -10.963 13.543 32.790 1.00 71.62 90 LEU A O 1
ATOM 736 N N . GLY A 1 91 ? -9.062 12.365 32.952 1.00 54.53 91 GLY A N 1
ATOM 737 C CA . GLY A 1 91 ? -9.429 11.660 34.180 1.00 54.53 91 GLY A CA 1
ATOM 738 C C . GLY A 1 91 ? -10.440 10.524 33.995 1.00 54.53 91 GLY A C 1
ATOM 739 O O . GLY A 1 91 ? -10.845 9.925 34.984 1.00 54.53 91 GLY A O 1
ATOM 740 N N . GLU A 1 92 ? -10.803 10.152 32.762 1.00 55.31 92 GLU A N 1
ATOM 741 C CA . GLU A 1 92 ? -11.722 9.029 32.475 1.00 55.31 92 GLU A CA 1
ATOM 742 C C . GLU A 1 92 ? -11.059 7.639 32.597 1.00 55.31 92 GLU A C 1
ATOM 744 O O . GLU A 1 92 ? -11.621 6.631 32.171 1.00 55.31 92 GLU A O 1
ATOM 749 N N . MET A 1 93 ? -9.856 7.557 33.177 1.00 47.00 93 MET A N 1
ATOM 750 C CA . MET A 1 93 ? -9.170 6.290 33.463 1.00 47.00 93 MET A CA 1
ATOM 751 C C . MET A 1 93 ? -9.124 5.913 34.948 1.00 47.00 93 MET A C 1
ATOM 753 O O . MET A 1 93 ? -8.571 4.858 35.255 1.00 47.00 93 MET A O 1
ATOM 757 N N . ASP A 1 94 ? -9.730 6.692 35.848 1.00 43.66 94 ASP A N 1
ATOM 758 C CA . ASP A 1 94 ? -10.070 6.191 37.182 1.00 43.66 94 ASP A CA 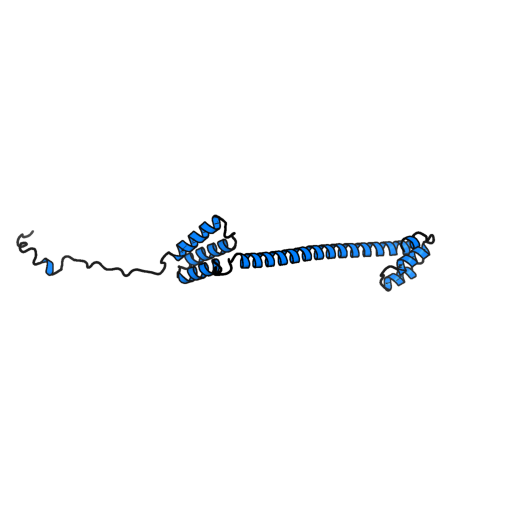1
ATOM 759 C C . ASP A 1 94 ? -11.567 5.838 37.206 1.00 43.66 94 ASP A C 1
ATOM 761 O O . ASP A 1 94 ? -12.437 6.702 37.259 1.00 43.66 94 ASP A O 1
ATOM 765 N N . ASP A 1 95 ? -11.845 4.531 37.181 1.00 44.31 95 ASP A N 1
ATOM 766 C CA . ASP A 1 95 ? -13.099 3.896 37.625 1.00 44.31 95 ASP A CA 1
ATOM 767 C C . ASP A 1 95 ? -14.262 3.656 36.635 1.00 44.31 95 ASP A C 1
ATOM 769 O O . ASP A 1 95 ? -15.382 3.366 37.058 1.00 44.31 95 ASP A O 1
ATOM 773 N N . ALA A 1 96 ? -14.022 3.636 35.320 1.00 50.28 96 ALA A N 1
ATOM 774 C CA . ALA A 1 96 ? -14.962 3.009 34.381 1.00 50.28 96 ALA A CA 1
ATOM 775 C C . ALA A 1 96 ? -14.443 1.620 33.957 1.00 50.28 96 ALA A C 1
ATOM 777 O O . ALA A 1 96 ? -13.734 1.513 32.952 1.00 50.28 96 ALA A O 1
ATOM 778 N N . PRO A 1 97 ? -14.754 0.523 34.685 1.00 51.41 97 PRO A N 1
ATOM 779 C CA . PRO A 1 97 ? -14.652 -0.804 34.083 1.00 51.41 97 PRO A CA 1
ATOM 780 C C . PRO A 1 97 ? -15.442 -0.770 32.776 1.00 51.41 97 PRO A C 1
ATOM 782 O O . PRO A 1 97 ? -16.527 -0.190 32.777 1.00 51.41 97 PRO A O 1
ATOM 785 N N . ASP A 1 98 ? -14.897 -1.358 31.699 1.00 68.19 98 ASP A N 1
ATOM 786 C CA . ASP A 1 98 ? -15.566 -1.471 30.395 1.00 68.19 98 ASP A CA 1
ATOM 787 C C . ASP A 1 98 ? -17.045 -1.747 30.659 1.00 68.19 98 ASP A C 1
ATOM 789 O O . ASP A 1 98 ? -17.408 -2.799 31.195 1.00 68.19 98 ASP A O 1
ATOM 793 N N . GLU A 1 99 ? -17.888 -0.739 30.430 1.00 71.31 99 GLU A N 1
ATOM 794 C CA . GLU A 1 99 ? -19.276 -0.744 30.895 1.00 71.31 99 GLU A CA 1
ATOM 795 C C . GLU A 1 99 ? -19.992 -1.985 30.338 1.00 71.31 99 GLU A C 1
ATOM 797 O O . GLU A 1 99 ? -20.825 -2.615 30.993 1.00 71.31 99 GLU A O 1
ATOM 802 N N . ASN A 1 100 ? -19.544 -2.424 29.161 1.00 74.88 100 ASN A N 1
ATOM 803 C CA . ASN A 1 100 ? -19.949 -3.653 28.506 1.00 74.88 100 ASN A CA 1
ATOM 804 C C . ASN A 1 100 ? -19.554 -4.921 29.274 1.00 74.88 100 ASN A C 1
ATOM 806 O O . ASN A 1 100 ? -20.319 -5.886 29.303 1.00 74.88 100 ASN A O 1
ATOM 810 N N . GLU A 1 101 ? -18.368 -4.963 29.879 1.00 80.00 101 GLU A N 1
ATOM 811 C CA . GLU A 1 101 ? -17.926 -6.080 30.710 1.00 80.00 101 GLU A CA 1
ATOM 812 C C . GLU A 1 101 ? -18.698 -6.119 32.036 1.00 80.00 101 GLU A C 1
ATOM 814 O O . GLU A 1 101 ? -19.130 -7.192 32.468 1.00 80.00 101 GLU A O 1
ATOM 819 N N . ALA A 1 102 ? -18.965 -4.959 32.644 1.00 82.31 102 ALA A N 1
ATOM 820 C CA . ALA A 1 102 ? -19.816 -4.860 33.828 1.00 82.31 102 ALA A CA 1
ATOM 821 C C . ALA A 1 102 ? -21.252 -5.342 33.539 1.00 82.31 102 ALA A C 1
ATOM 823 O O . ALA A 1 102 ? -21.810 -6.133 34.308 1.00 82.31 102 ALA A O 1
ATOM 824 N N . LEU A 1 103 ? -21.832 -4.935 32.404 1.00 83.31 103 LEU A N 1
ATOM 825 C CA . LEU A 1 103 ? -23.140 -5.407 31.940 1.00 83.31 103 LEU A CA 1
ATOM 826 C C . LEU A 1 103 ? -23.137 -6.917 31.674 1.00 83.31 103 LEU A C 1
ATOM 828 O O . LEU A 1 103 ? -24.054 -7.615 32.106 1.00 83.31 103 LEU A O 1
ATOM 832 N N . LYS A 1 104 ? -22.082 -7.455 31.0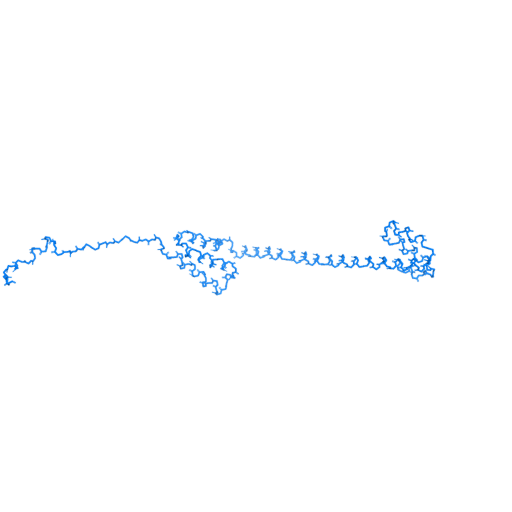52 1.00 85.81 104 LYS A N 1
ATOM 833 C CA . LYS A 1 104 ? -21.955 -8.900 30.818 1.00 85.81 104 LYS A CA 1
ATOM 834 C C . LYS A 1 104 ? -21.951 -9.697 32.126 1.00 85.81 104 LYS A C 1
ATOM 836 O O . LYS A 1 104 ? -22.703 -10.660 32.259 1.00 85.81 104 LYS A O 1
ATOM 841 N N . ARG A 1 105 ? -21.180 -9.255 33.126 1.00 86.12 105 ARG A N 1
ATOM 842 C CA . ARG A 1 105 ? -21.148 -9.890 34.458 1.00 86.12 105 ARG A CA 1
ATOM 843 C C . ARG A 1 105 ? -22.522 -9.872 35.135 1.00 86.12 105 ARG A C 1
ATOM 845 O O . ARG A 1 105 ? -22.917 -10.866 35.742 1.00 86.12 105 ARG A O 1
ATOM 852 N N . LYS A 1 106 ? -23.274 -8.772 35.006 1.00 85.62 106 LYS A N 1
ATOM 853 C CA . LYS A 1 106 ? -24.649 -8.661 35.522 1.00 85.62 106 LYS A CA 1
ATOM 854 C C . LYS A 1 106 ? -25.619 -9.627 34.828 1.00 85.62 106 LYS A C 1
ATOM 856 O O . LYS A 1 106 ? -26.428 -10.254 35.510 1.00 85.62 106 LYS A O 1
ATOM 861 N N . ILE A 1 107 ? -25.518 -9.789 33.506 1.00 87.06 107 ILE A N 1
ATOM 862 C CA . ILE A 1 107 ? -26.343 -10.737 32.734 1.00 87.06 107 ILE A CA 1
ATOM 863 C C . ILE A 1 107 ? -26.090 -12.177 33.197 1.00 87.06 107 ILE A C 1
ATOM 865 O O . ILE A 1 107 ? -27.038 -12.926 33.443 1.00 87.06 107 ILE A O 1
ATOM 869 N N . ASP A 1 108 ? -24.822 -12.552 33.384 1.00 85.75 108 ASP A N 1
ATOM 870 C CA . ASP A 1 108 ? -24.453 -13.882 33.878 1.00 85.75 108 ASP A CA 1
ATOM 871 C C . ASP A 1 108 ? -24.935 -14.123 35.321 1.00 85.75 108 ASP A C 1
ATOM 873 O O . ASP A 1 108 ? -25.405 -15.217 35.651 1.00 85.75 108 ASP A O 1
ATOM 877 N N . ALA A 1 109 ? -24.893 -13.094 36.175 1.00 85.94 109 ALA A N 1
ATOM 878 C CA . ALA A 1 109 ? -25.361 -13.168 37.559 1.00 85.94 109 ALA A CA 1
ATOM 879 C C . ALA A 1 109 ? -26.893 -13.274 37.693 1.00 85.94 109 ALA A C 1
ATOM 881 O O . ALA A 1 109 ? -27.378 -13.906 38.634 1.00 85.94 109 ALA A O 1
ATOM 882 N N . ALA A 1 110 ? -27.660 -12.706 36.755 1.00 82.81 110 ALA A N 1
ATOM 883 C CA . ALA A 1 110 ? -29.126 -12.677 36.795 1.00 82.81 110 ALA A CA 1
ATOM 884 C C . ALA A 1 110 ? -29.791 -14.061 36.615 1.00 82.81 110 ALA A C 1
ATOM 886 O O . ALA A 1 110 ? -30.987 -14.203 36.875 1.00 82.81 110 ALA A O 1
ATOM 887 N N . LYS A 1 111 ? -29.029 -15.095 36.209 1.00 83.44 111 LYS A N 1
ATOM 888 C CA . LYS A 1 111 ? -29.505 -16.482 36.001 1.00 83.44 111 LYS A CA 1
ATOM 889 C C . LYS A 1 111 ? -30.781 -16.550 35.149 1.00 83.44 111 LYS A C 1
ATOM 891 O O . LYS A 1 111 ? -31.752 -17.217 35.511 1.00 83.44 111 LYS A O 1
ATOM 896 N N . MET A 1 112 ? -30.773 -15.838 34.025 1.00 85.62 112 MET A N 1
ATOM 897 C CA . MET A 1 112 ? -31.905 -15.772 33.101 1.00 85.62 112 MET A CA 1
ATOM 898 C C . MET A 1 112 ? -32.164 -17.132 32.416 1.00 85.62 112 MET A C 1
ATOM 900 O O . MET A 1 112 ? -31.224 -17.910 32.218 1.00 85.62 112 MET A O 1
ATOM 904 N N . PRO A 1 113 ? -33.411 -17.426 32.000 1.00 87.38 113 PRO A N 1
ATOM 905 C CA . PRO A 1 113 ? -33.713 -18.540 31.103 1.00 87.38 113 PRO A CA 1
ATOM 906 C C . PRO A 1 113 ? -32.933 -18.429 29.786 1.00 87.38 113 PRO A C 1
ATOM 908 O O . PRO A 1 113 ? -32.626 -17.324 29.339 1.00 87.38 113 PRO A O 1
ATOM 911 N N . LYS A 1 114 ? -32.663 -19.567 29.134 1.00 86.62 114 LYS A N 1
ATOM 912 C CA . LYS A 1 114 ? -31.830 -19.642 27.918 1.00 86.62 114 LYS A CA 1
ATOM 913 C C . LYS A 1 114 ? -32.260 -18.646 26.829 1.00 86.62 114 LYS A C 1
ATOM 915 O O . LYS A 1 114 ? -31.424 -17.906 26.330 1.00 86.62 114 LYS A O 1
ATOM 920 N N . GLU A 1 115 ? -33.556 -18.584 26.528 1.00 87.31 115 GLU A N 1
ATOM 921 C CA . GLU A 1 115 ? -34.105 -17.694 25.492 1.00 87.31 115 GLU A CA 1
ATOM 922 C C . GLU A 1 115 ? -33.939 -16.204 25.827 1.00 87.31 115 GLU A C 1
ATOM 924 O O . GLU A 1 115 ? -33.664 -15.389 24.948 1.00 87.31 115 GLU A O 1
ATOM 929 N N . ALA A 1 116 ? -34.095 -15.839 27.104 1.00 87.38 116 ALA A N 1
ATOM 930 C CA . ALA A 1 116 ? -33.932 -14.464 27.564 1.00 87.38 116 ALA A CA 1
ATOM 931 C C . ALA A 1 116 ? -32.456 -14.053 27.531 1.00 87.38 116 ALA A C 1
ATOM 933 O O . ALA A 1 116 ? -32.133 -12.988 27.014 1.00 87.38 116 ALA A O 1
ATOM 934 N N . LYS A 1 117 ? -31.561 -14.932 28.002 1.00 88.81 117 LYS A N 1
ATOM 935 C CA . LYS A 1 117 ? -30.114 -14.695 27.987 1.00 88.81 117 LYS A CA 1
ATOM 936 C C . LYS A 1 117 ? -29.594 -14.460 26.569 1.00 88.81 117 LYS A C 1
ATOM 938 O O . LYS A 1 117 ? -28.874 -13.496 26.344 1.00 88.81 117 LYS A O 1
ATOM 943 N N . GLU A 1 118 ? -29.988 -15.306 25.622 1.00 89.81 118 GLU A N 1
ATOM 944 C CA . GLU A 1 118 ? -29.545 -15.214 24.227 1.00 89.81 118 GLU A CA 1
ATOM 945 C C . GLU A 1 118 ? -29.989 -13.897 23.568 1.00 89.81 118 GLU A C 1
ATOM 947 O O . GLU A 1 118 ? -29.189 -13.231 22.910 1.00 89.81 118 GLU A O 1
ATOM 952 N N . LYS A 1 119 ? -31.231 -13.450 23.820 1.00 90.62 119 LYS A N 1
ATOM 953 C CA . LYS A 1 119 ? -31.704 -12.137 23.351 1.00 90.62 119 LYS A CA 1
ATOM 954 C C . LYS A 1 119 ? -30.942 -10.980 23.995 1.00 90.62 119 LYS A C 1
ATOM 956 O O . LYS A 1 119 ? -30.544 -10.055 23.293 1.00 90.62 119 LYS A O 1
ATOM 961 N N . THR A 1 120 ? -30.713 -11.019 25.306 1.00 90.38 120 THR A N 1
ATOM 962 C CA . THR A 1 120 ? -29.982 -9.953 26.008 1.00 90.38 120 THR A CA 1
ATOM 963 C C . THR A 1 120 ? -28.512 -9.891 25.580 1.00 90.38 120 THR A C 1
ATOM 965 O O . THR A 1 120 ? -27.974 -8.798 25.419 1.00 90.38 120 THR A O 1
ATOM 968 N N . GLU A 1 121 ? -27.863 -11.029 25.316 1.00 89.25 121 GLU A N 1
ATOM 969 C CA . GLU A 1 121 ? -26.507 -11.066 24.753 1.00 89.25 121 GLU A CA 1
ATOM 970 C C . GLU A 1 121 ? -26.453 -10.507 23.325 1.00 89.25 121 GLU A C 1
ATOM 972 O O . GLU A 1 121 ? -25.515 -9.781 22.996 1.00 89.25 121 GLU A O 1
ATOM 977 N N . ALA A 1 122 ? -27.456 -10.786 22.487 1.00 89.75 122 ALA A N 1
ATOM 978 C CA . ALA A 1 122 ? -27.538 -10.213 21.145 1.00 89.75 122 ALA A CA 1
ATOM 979 C C . ALA A 1 122 ? -27.661 -8.678 21.179 1.00 89.75 122 ALA A C 1
ATOM 981 O O . ALA A 1 122 ? -26.989 -7.987 20.411 1.00 89.75 122 ALA A O 1
ATOM 982 N N . GLU A 1 123 ? -28.462 -8.131 22.097 1.00 89.94 123 GLU A N 1
ATOM 983 C CA . GLU A 1 123 ? -28.571 -6.679 22.294 1.00 89.94 123 GLU A CA 1
ATOM 984 C C . GLU A 1 123 ? -27.282 -6.069 22.876 1.00 89.94 123 GLU A C 1
ATOM 986 O O . GLU A 1 123 ? -26.862 -4.996 22.443 1.00 89.94 123 GLU A O 1
ATOM 991 N N . LEU A 1 124 ? -26.574 -6.775 23.767 1.00 87.81 124 LEU A N 1
ATOM 992 C CA . LEU A 1 124 ? -25.251 -6.357 24.252 1.00 87.81 124 LEU A CA 1
ATOM 993 C C . LEU A 1 124 ? -24.222 -6.288 23.107 1.00 87.81 124 LEU A C 1
ATOM 995 O O . LEU A 1 124 ? -23.411 -5.365 23.055 1.00 87.81 124 LEU A O 1
ATOM 999 N N . GLN A 1 125 ? -24.243 -7.243 22.171 1.00 86.06 125 GLN A N 1
ATOM 1000 C CA . GLN A 1 125 ? -23.362 -7.205 20.996 1.00 86.06 125 GLN A CA 1
ATOM 1001 C C . GLN A 1 125 ? -23.671 -6.011 20.088 1.00 86.06 125 GLN A C 1
ATOM 1003 O O . GLN A 1 125 ? -22.747 -5.383 19.574 1.00 86.06 125 GLN A O 1
ATOM 1008 N N . LYS A 1 126 ? -24.950 -5.652 19.925 1.00 86.00 126 LYS A N 1
ATOM 1009 C CA . LYS A 1 126 ? -25.334 -4.434 19.198 1.00 86.00 126 LYS A CA 1
ATOM 1010 C C . LYS A 1 126 ? -24.835 -3.177 19.905 1.00 86.00 126 LYS A C 1
ATOM 1012 O O . LYS A 1 126 ? -24.267 -2.318 19.239 1.00 86.00 126 LYS A O 1
ATOM 1017 N N . LEU A 1 127 ? -24.967 -3.104 21.233 1.00 84.31 127 LEU A N 1
ATOM 1018 C CA . LEU A 1 127 ? -24.491 -1.969 22.030 1.00 84.31 127 LEU A CA 1
ATOM 1019 C C . LEU A 1 127 ? -22.987 -1.718 21.833 1.00 84.31 127 LEU A C 1
ATOM 1021 O O . LEU A 1 127 ? -22.581 -0.574 21.663 1.00 84.31 127 LEU A O 1
ATOM 1025 N N . LYS A 1 128 ? -22.173 -2.781 21.756 1.00 81.38 128 LYS A N 1
ATOM 1026 C CA . LYS A 1 128 ? -20.722 -2.682 21.502 1.00 81.38 128 LYS A CA 1
ATOM 1027 C C . LYS A 1 128 ? -20.357 -2.071 20.150 1.00 81.38 128 LYS A C 1
ATOM 1029 O O . LYS A 1 128 ? -19.263 -1.537 20.003 1.00 81.38 128 LYS A O 1
ATOM 1034 N N . MET A 1 129 ? -21.233 -2.199 19.156 1.00 77.69 129 MET A N 1
ATOM 1035 C CA . MET A 1 129 ? -21.021 -1.647 17.815 1.00 77.69 129 MET A CA 1
ATOM 1036 C C . MET A 1 129 ? -21.576 -0.223 17.669 1.00 77.69 129 MET A C 1
ATOM 1038 O O . MET A 1 129 ? -21.341 0.417 16.645 1.00 77.69 129 MET A O 1
ATOM 1042 N N . MET A 1 130 ? -22.312 0.279 18.664 1.00 77.06 130 MET A N 1
ATOM 1043 C CA . MET A 1 130 ? -22.900 1.617 18.662 1.00 77.06 130 MET A CA 1
ATOM 1044 C C . MET A 1 130 ? -21.987 2.627 19.366 1.00 77.06 130 MET A C 1
ATOM 1046 O O . MET A 1 130 ? -21.22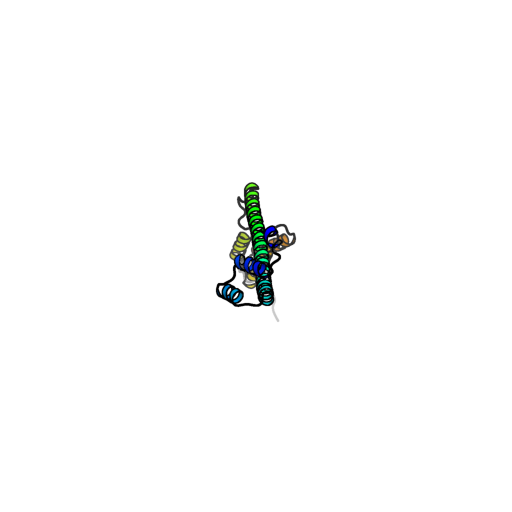9 2.290 20.272 1.00 77.06 130 MET A O 1
ATOM 1050 N N . SER A 1 131 ? -22.084 3.899 18.972 1.00 71.06 131 SER A N 1
ATOM 1051 C CA . SER A 1 131 ? -21.430 4.983 19.712 1.00 71.06 131 SER A CA 1
ATOM 1052 C C . SER A 1 131 ? -22.095 5.153 21.089 1.00 71.06 131 SER A C 1
ATOM 1054 O O . SER A 1 131 ? -23.324 5.272 21.139 1.00 71.06 131 SER A O 1
ATOM 1056 N N . PRO A 1 132 ? -21.331 5.223 22.198 1.00 67.94 132 PRO A N 1
ATOM 1057 C CA . PRO A 1 132 ? -21.871 5.287 23.561 1.00 67.94 132 PRO A CA 1
ATOM 1058 C C . PRO A 1 132 ? -22.718 6.540 23.845 1.00 67.94 132 PRO A C 1
ATOM 1060 O O . PRO A 1 132 ? -23.517 6.529 24.779 1.00 67.94 132 PRO A O 1
ATOM 1063 N N . MET A 1 133 ? -22.582 7.591 23.026 1.00 69.44 133 MET A N 1
ATOM 1064 C CA . MET A 1 133 ? -23.366 8.834 23.100 1.00 69.44 133 MET A CA 1
ATOM 1065 C C . MET A 1 133 ? -24.634 8.831 22.226 1.00 69.44 133 MET A C 1
ATOM 1067 O O . MET A 1 133 ? -25.374 9.813 22.216 1.00 69.44 133 MET A O 1
ATOM 1071 N N . SER A 1 134 ? -24.895 7.765 21.462 1.00 79.56 134 SER A N 1
ATOM 1072 C CA . SER A 1 134 ? -26.091 7.680 20.615 1.00 79.56 134 SER A CA 1
ATOM 1073 C C . SER A 1 134 ? -27.363 7.521 21.454 1.00 79.56 134 SER A C 1
ATOM 1075 O O . SER A 1 134 ? -27.394 6.750 22.414 1.00 79.56 134 SER A O 1
ATOM 1077 N N . ALA A 1 135 ? -28.452 8.178 21.042 1.00 78.94 135 ALA A N 1
ATOM 1078 C CA . ALA A 1 135 ? -29.770 8.000 21.657 1.00 78.94 135 ALA A CA 1
ATOM 1079 C C . ALA A 1 135 ? -30.238 6.531 21.612 1.00 78.94 135 ALA A C 1
ATOM 1081 O O . ALA A 1 135 ? -30.878 6.057 22.549 1.00 78.94 135 ALA A O 1
ATOM 1082 N N . GLU A 1 136 ? -29.862 5.788 20.568 1.00 80.62 136 GLU A N 1
ATOM 1083 C CA . GLU A 1 136 ? -30.161 4.357 20.437 1.00 80.62 136 GLU A CA 1
ATOM 1084 C C . GLU A 1 136 ? -29.406 3.512 21.472 1.00 80.62 136 GLU A C 1
ATOM 1086 O O . GLU A 1 136 ? -29.979 2.594 22.059 1.00 80.62 136 GLU A O 1
ATOM 1091 N N . ALA A 1 137 ? -28.150 3.865 21.771 1.00 82.25 137 ALA A N 1
ATOM 1092 C CA . ALA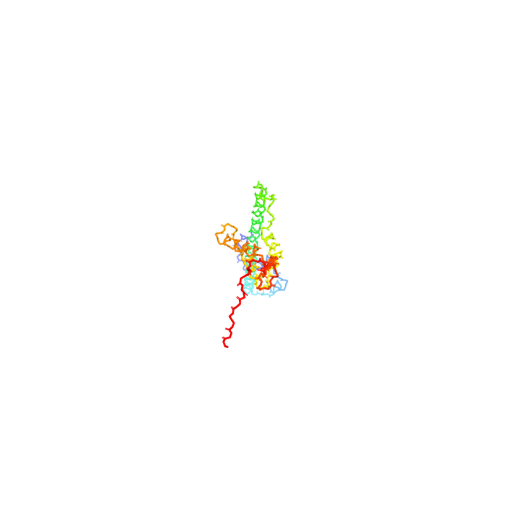 A 1 137 ? -27.348 3.170 22.777 1.00 82.25 137 ALA A CA 1
ATOM 1093 C C . ALA A 1 137 ? -27.968 3.307 24.179 1.00 82.25 137 ALA A C 1
ATOM 1095 O O . ALA A 1 137 ? -27.994 2.345 24.946 1.00 82.25 137 ALA A O 1
ATOM 1096 N N . THR A 1 138 ? -28.544 4.469 24.499 1.00 84.56 138 THR A N 1
ATOM 1097 C CA . THR A 1 138 ? -29.267 4.695 25.761 1.00 84.56 138 THR A CA 1
ATOM 1098 C C . THR A 1 138 ? -30.498 3.796 25.894 1.00 84.56 138 THR A C 1
ATOM 1100 O O . THR A 1 138 ? -30.735 3.241 26.967 1.00 84.56 138 THR A O 1
ATOM 1103 N N . VAL A 1 139 ? -31.256 3.599 24.810 1.00 88.25 139 VAL A N 1
ATOM 1104 C CA . VAL A 1 139 ? -32.440 2.719 24.805 1.00 88.25 139 VAL A CA 1
ATOM 1105 C C . VAL A 1 139 ? -32.039 1.259 25.016 1.00 88.25 139 VAL A C 1
ATOM 1107 O O . VAL A 1 139 ? -32.632 0.572 25.849 1.00 88.25 139 VAL A O 1
ATOM 1110 N N . VAL A 1 140 ? -31.008 0.790 24.307 1.00 87.56 140 VAL A N 1
ATOM 1111 C CA . VAL A 1 140 ? -30.506 -0.589 24.427 1.00 87.56 140 VAL A CA 1
ATOM 1112 C C . VAL A 1 140 ? -29.931 -0.852 25.821 1.00 87.56 140 VAL A C 1
ATOM 1114 O O . VAL A 1 140 ? -30.228 -1.884 26.422 1.00 87.56 140 VAL A O 1
ATOM 1117 N N . ARG A 1 141 ? -29.172 0.097 26.383 1.00 87.38 141 ARG A N 1
ATOM 1118 C CA . ARG A 1 141 ? -28.664 0.020 27.762 1.00 87.38 141 ARG A CA 1
ATOM 1119 C C . ARG A 1 141 ? -29.811 -0.101 28.768 1.00 87.38 141 ARG A C 1
ATOM 1121 O O . ARG A 1 141 ? -29.798 -1.006 29.598 1.00 87.38 141 ARG A O 1
ATOM 1128 N N . GLY A 1 142 ? -30.840 0.739 28.628 1.00 88.56 142 GLY A N 1
ATOM 1129 C CA . GLY A 1 142 ? -32.049 0.660 29.447 1.00 88.56 142 GLY A CA 1
ATOM 1130 C C . GLY A 1 142 ? -32.734 -0.705 29.346 1.00 88.56 142 GLY A C 1
ATOM 1131 O O . GLY A 1 142 ? -33.071 -1.297 30.365 1.00 88.56 142 GLY A O 1
ATOM 1132 N N . TYR A 1 143 ? -32.877 -1.258 28.140 1.00 90.25 143 TYR A N 1
ATOM 1133 C CA . TYR A 1 143 ? -33.439 -2.598 27.954 1.00 90.25 143 TYR A CA 1
ATOM 1134 C C . TYR A 1 143 ? -32.634 -3.686 28.686 1.00 90.25 143 TYR A C 1
ATOM 1136 O O . TYR A 1 143 ? -33.216 -4.523 29.380 1.00 90.25 143 TYR A O 1
ATOM 1144 N N . ILE A 1 144 ? -31.302 -3.667 28.570 1.00 88.75 144 ILE A N 1
ATOM 1145 C CA . ILE A 1 144 ? -30.425 -4.637 29.243 1.00 88.75 144 ILE A CA 1
ATOM 1146 C C . ILE A 1 144 ? -30.551 -4.515 30.768 1.00 88.75 144 ILE A C 1
ATOM 1148 O O . ILE A 1 144 ? -30.683 -5.534 31.450 1.00 88.75 144 ILE A O 1
ATOM 1152 N N . ASP A 1 145 ? -30.581 -3.295 31.306 1.00 88.69 145 ASP A N 1
ATOM 1153 C CA . ASP A 1 145 ? -30.760 -3.071 32.743 1.00 88.69 145 ASP A CA 1
ATOM 1154 C C . ASP A 1 145 ? -32.108 -3.597 33.248 1.00 88.69 145 ASP A C 1
ATOM 1156 O O . ASP A 1 145 ? -32.165 -4.247 34.295 1.00 88.69 145 ASP A O 1
ATOM 1160 N N . TRP A 1 146 ? -33.189 -3.398 32.488 1.00 89.31 146 TRP A N 1
ATOM 1161 C CA . TRP A 1 146 ? -34.500 -3.952 32.832 1.00 89.31 146 TRP A CA 1
ATOM 1162 C C . TRP A 1 146 ? -34.464 -5.480 32.863 1.00 89.31 146 TRP A C 1
ATOM 1164 O O . TRP A 1 146 ? -34.951 -6.087 33.815 1.00 89.31 146 TRP A O 1
ATOM 1174 N N . MET A 1 147 ? -33.834 -6.112 31.870 1.00 88.00 147 MET A N 1
ATOM 1175 C CA . MET A 1 147 ? -33.700 -7.571 31.815 1.00 88.00 147 MET A CA 1
ATOM 1176 C C . MET A 1 147 ? -32.917 -8.133 33.009 1.00 88.00 147 MET A C 1
ATOM 1178 O O . MET A 1 147 ? -33.263 -9.201 33.516 1.00 88.00 147 MET A O 1
ATOM 1182 N N . VAL A 1 148 ? -31.894 -7.421 33.489 1.00 87.44 148 VAL A N 1
ATOM 1183 C CA . VAL A 1 148 ? -31.105 -7.805 34.673 1.00 87.44 148 VAL A CA 1
ATOM 1184 C C . VAL A 1 148 ? -31.888 -7.623 35.975 1.00 87.44 148 VAL A C 1
ATOM 1186 O O . VAL A 1 148 ? -31.772 -8.457 36.872 1.00 87.44 148 VAL A O 1
ATOM 1189 N N . GLN A 1 149 ? -32.675 -6.552 36.103 1.00 86.38 149 GLN A N 1
ATOM 1190 C CA . GLN A 1 149 ? -33.432 -6.255 37.327 1.00 86.38 149 GLN A CA 1
ATOM 1191 C C . GLN A 1 149 ? -34.607 -7.212 37.565 1.00 86.38 149 GLN A C 1
ATOM 1193 O O . GLN A 1 149 ? -35.070 -7.349 38.700 1.00 86.38 149 GLN A O 1
ATOM 1198 N N . VAL A 1 150 ? -35.093 -7.891 36.523 1.00 85.38 150 VAL A N 1
ATOM 1199 C CA . VAL A 1 150 ? -36.185 -8.860 36.652 1.00 85.38 150 VAL A CA 1
ATOM 1200 C C . VAL A 1 150 ? -35.731 -10.071 37.490 1.00 85.38 150 VAL A C 1
ATOM 1202 O O . VAL A 1 150 ? -34.735 -10.720 37.167 1.00 85.38 150 VAL A O 1
ATOM 1205 N N . PRO A 1 151 ? -36.467 -10.440 38.557 1.00 82.06 151 PRO A N 1
ATOM 1206 C CA . PRO A 1 151 ? -36.115 -11.569 39.412 1.00 82.06 151 PRO A CA 1
ATOM 1207 C C . PRO A 1 151 ? -36.474 -12.914 38.754 1.00 82.06 151 PRO A C 1
ATOM 1209 O O . PRO A 1 151 ? -37.464 -13.550 39.107 1.00 82.06 151 PRO A O 1
ATOM 1212 N N . TRP A 1 152 ? -35.647 -13.389 37.818 1.00 81.19 152 TRP A N 1
ATOM 1213 C CA . TRP A 1 152 ? -35.882 -14.640 37.077 1.00 81.19 152 TRP A CA 1
ATOM 1214 C C . TRP A 1 152 ? -35.944 -15.892 37.961 1.00 81.19 152 TRP A C 1
ATOM 1216 O O . TRP A 1 152 ? -36.688 -16.827 37.668 1.00 81.19 152 TRP A O 1
ATOM 1226 N N . ASN A 1 153 ? -35.169 -15.916 39.049 1.00 73.50 153 ASN A N 1
ATOM 1227 C CA . ASN A 1 153 ? -35.028 -17.088 39.918 1.00 73.50 153 ASN A CA 1
ATOM 1228 C C . ASN A 1 153 ? -35.324 -16.799 41.403 1.00 73.50 153 ASN A C 1
ATOM 1230 O O . ASN A 1 153 ? -35.120 -17.660 42.259 1.00 73.50 153 ASN A O 1
ATOM 1234 N N . ALA A 1 154 ? -35.806 -15.596 41.737 1.00 69.19 154 ALA A N 1
ATOM 1235 C CA . ALA A 1 154 ? -36.183 -15.253 43.107 1.00 69.19 154 ALA A CA 1
ATOM 1236 C C . ALA A 1 154 ? -37.696 -15.428 43.294 1.00 69.19 154 ALA A C 1
ATOM 1238 O O . ALA A 1 154 ? -38.504 -14.687 42.741 1.00 69.19 154 ALA A O 1
ATOM 1239 N N . ARG A 1 155 ? -38.086 -16.427 44.093 1.00 70.44 155 ARG A N 1
ATOM 1240 C CA . ARG A 1 155 ? -39.477 -16.652 44.510 1.00 70.44 155 ARG A CA 1
ATOM 1241 C C . ARG A 1 155 ? -39.638 -16.265 45.975 1.00 70.44 155 ARG A C 1
ATOM 1243 O O . ARG A 1 155 ? -38.841 -16.682 46.813 1.00 70.44 155 ARG A O 1
ATOM 1250 N N . SER A 1 156 ? -40.683 -15.509 46.301 1.00 69.62 156 SER A N 1
ATOM 1251 C CA . SER A 1 156 ? -41.041 -15.240 47.695 1.00 69.62 156 SER A CA 1
ATOM 1252 C C . SER A 1 156 ? -41.757 -16.449 48.312 1.00 69.62 156 SER A C 1
ATOM 1254 O O . SER A 1 156 ? -42.474 -17.198 47.643 1.00 69.62 156 SER A O 1
ATOM 1256 N N . LYS A 1 157 ? -41.541 -16.678 49.612 1.00 64.75 157 LYS A N 1
ATOM 1257 C CA . LYS A 1 157 ? -42.175 -17.780 50.345 1.00 64.75 157 LYS A CA 1
ATOM 1258 C C . LYS A 1 157 ? -43.667 -17.477 50.495 1.00 64.75 157 LYS A C 1
ATOM 1260 O O . LYS A 1 157 ? -44.043 -16.522 51.171 1.00 64.75 157 LYS A O 1
ATOM 1265 N N . VAL A 1 158 ? -44.517 -18.294 49.877 1.00 66.88 158 VAL A N 1
ATOM 1266 C CA . VAL A 1 158 ? -45.975 -18.138 49.953 1.00 66.88 158 VAL A CA 1
ATOM 1267 C C . VAL A 1 158 ? -46.428 -18.337 51.400 1.00 66.88 158 VAL A C 1
ATOM 1269 O O . VAL A 1 158 ? -46.377 -19.446 51.938 1.00 66.88 158 VAL A O 1
ATOM 1272 N N . LYS A 1 159 ? -46.899 -17.265 52.042 1.00 56.28 159 LYS A N 1
ATOM 1273 C CA . LYS A 1 159 ? -47.585 -17.350 53.332 1.00 56.28 159 LYS A CA 1
ATOM 1274 C C . LYS A 1 159 ? -48.989 -17.892 53.058 1.00 56.28 159 LYS A C 1
ATOM 1276 O O . LYS A 1 159 ? -49.881 -17.139 52.679 1.00 56.28 159 LYS A O 1
ATOM 1281 N N . LYS A 1 160 ? -49.185 -19.210 53.197 1.00 57.97 160 LYS A N 1
ATOM 1282 C CA . LYS A 1 160 ? -50.531 -19.802 53.198 1.00 57.97 160 LYS A CA 1
ATOM 1283 C C . LYS A 1 160 ? -51.335 -19.113 54.302 1.00 57.97 160 LYS A C 1
ATOM 1285 O O . LYS A 1 160 ? -51.021 -19.262 55.482 1.00 57.97 160 LYS A O 1
ATOM 1290 N N . ARG A 1 161 ? -52.351 -18.339 53.918 1.00 40.75 161 ARG A N 1
ATOM 1291 C CA . ARG A 1 161 ? -53.395 -17.887 54.841 1.00 40.75 161 ARG A CA 1
ATOM 1292 C C . ARG A 1 161 ? -54.009 -19.158 55.443 1.00 40.75 161 ARG A C 1
ATOM 1294 O O . ARG A 1 161 ? -54.388 -20.030 54.658 1.00 40.75 161 ARG A O 1
ATOM 1301 N N . PRO A 1 162 ? -54.048 -19.335 56.777 1.00 50.50 162 PRO A N 1
ATOM 1302 C CA . PRO A 1 162 ? -54.704 -20.500 57.345 1.00 50.50 162 PRO A CA 1
ATOM 1303 C C . PRO A 1 162 ? -56.157 -20.477 56.875 1.00 50.50 162 PRO A C 1
ATOM 1305 O O . PRO A 1 162 ? -56.867 -19.489 57.066 1.00 50.50 162 PRO A O 1
ATOM 1308 N N . ALA A 1 163 ? -56.560 -21.539 56.183 1.00 51.25 163 ALA A N 1
ATOM 1309 C CA . ALA A 1 163 ? -57.946 -21.762 55.840 1.00 51.25 163 ALA A CA 1
ATOM 1310 C C . ALA A 1 163 ? -58.699 -21.973 57.155 1.00 51.25 163 ALA A C 1
ATOM 1312 O O . ALA A 1 163 ? -58.631 -23.042 57.758 1.00 51.25 163 ALA A O 1
ATOM 1313 N N . SER A 1 164 ? -59.391 -20.936 57.618 1.00 49.12 164 SER A N 1
ATOM 1314 C CA . SER A 1 164 ? -60.513 -21.076 58.537 1.00 49.12 164 SER A CA 1
ATOM 1315 C C . SER A 1 164 ? -61.617 -21.827 57.788 1.00 49.12 164 SER A C 1
ATOM 1317 O O . SER A 1 164 ? -62.505 -21.219 57.194 1.00 49.12 164 SER A O 1
ATOM 1319 N N . GLY A 1 165 ? -61.477 -23.151 57.710 1.00 48.66 165 GLY A N 1
ATOM 1320 C CA . GLY A 1 165 ? -62.525 -24.046 57.241 1.00 48.66 165 GLY A CA 1
ATOM 1321 C C . GLY A 1 165 ? -63.629 -24.173 58.299 1.00 48.66 165 GLY A C 1
ATOM 1322 O O . GLY A 1 165 ? -63.358 -23.938 59.480 1.00 48.66 165 GLY A O 1
ATOM 1323 N N . PRO A 1 166 ? -64.856 -24.575 57.921 1.00 46.00 166 PRO A N 1
ATOM 1324 C CA . PRO A 1 166 ? -66.035 -24.560 58.795 1.00 46.00 166 PRO A CA 1
ATOM 1325 C C . PRO A 1 166 ? -66.042 -25.651 59.893 1.00 46.00 166 PRO A C 1
ATOM 1327 O O . PRO A 1 166 ? -67.100 -26.047 60.366 1.00 46.00 166 PRO A O 1
ATOM 1330 N N . GLY A 1 167 ? -64.874 -26.156 60.301 1.00 55.97 167 GLY A N 1
ATOM 1331 C CA . GLY A 1 167 ? -64.718 -27.255 61.260 1.00 55.97 167 GLY A CA 1
ATOM 1332 C C . GLY A 1 167 ? -63.838 -26.937 62.473 1.00 55.97 167 GLY A C 1
ATOM 1333 O O . GLY A 1 167 ? -63.472 -27.861 63.192 1.00 55.97 167 GLY A O 1
ATOM 1334 N N . ASP A 1 168 ? -63.459 -25.672 62.704 1.00 53.22 168 ASP A N 1
ATOM 1335 C CA . ASP A 1 168 ? -62.667 -25.296 63.885 1.00 53.22 168 ASP A CA 1
ATOM 1336 C C . ASP A 1 168 ? -63.538 -25.412 65.161 1.00 53.22 168 ASP A C 1
ATOM 1338 O O . ASP A 1 168 ? -64.555 -24.713 65.270 1.00 53.22 168 ASP A O 1
ATOM 1342 N N . PRO A 1 169 ? -63.155 -26.245 66.153 1.00 53.84 169 PRO A N 1
ATOM 1343 C CA . PRO A 1 169 ? -63.879 -26.396 67.419 1.00 53.84 169 PRO A CA 1
ATOM 1344 C C . PRO A 1 169 ? -64.100 -25.074 68.171 1.00 53.84 169 PRO A C 1
ATOM 1346 O O . PRO A 1 169 ? -65.002 -24.988 69.004 1.00 53.84 169 PRO A O 1
ATOM 1349 N N . ARG A 1 170 ? -63.316 -24.030 67.860 1.00 53.03 170 ARG A N 1
ATOM 1350 C CA . ARG A 1 170 ? -63.419 -22.687 68.454 1.00 53.03 170 ARG A CA 1
ATOM 1351 C C . ARG A 1 170 ? -64.615 -21.862 67.969 1.00 53.03 170 ARG A C 1
ATOM 1353 O O . ARG A 1 170 ? -64.946 -20.879 68.619 1.00 53.03 170 ARG A O 1
ATOM 1360 N N . TYR A 1 171 ? -65.288 -22.252 66.882 1.00 52.28 171 TYR A N 1
ATOM 1361 C CA . TYR A 1 171 ? -66.524 -21.590 66.426 1.00 52.28 171 TYR A CA 1
ATOM 1362 C C . TYR A 1 171 ? -67.791 -22.121 67.117 1.00 52.28 171 TYR A C 1
ATOM 1364 O O . TYR A 1 171 ? -68.825 -21.455 67.104 1.00 52.28 171 TYR A O 1
ATOM 1372 N N . ARG A 1 172 ? -67.721 -23.293 67.764 1.00 51.12 172 ARG A N 1
ATOM 1373 C CA . ARG A 1 172 ? -68.876 -23.953 68.400 1.00 51.12 172 ARG A CA 1
ATOM 1374 C C . ARG A 1 172 ? -69.308 -23.301 69.720 1.00 51.12 172 ARG A C 1
ATOM 1376 O O . ARG A 1 172 ? -70.415 -23.548 70.182 1.00 51.12 172 ARG A O 1
ATOM 1383 N N . SER A 1 173 ? -68.462 -22.462 70.317 1.00 55.22 173 SER A N 1
ATOM 1384 C CA . SER A 1 173 ? -68.757 -21.727 71.554 1.00 55.22 173 SER A CA 1
ATOM 1385 C C . SER A 1 173 ? -69.459 -20.382 71.330 1.00 55.22 173 SER A C 1
ATOM 1387 O O . SER A 1 173 ? -69.926 -19.785 72.295 1.00 55.22 173 SER A O 1
ATOM 1389 N N . LEU A 1 174 ? -69.547 -19.902 70.082 1.00 55.88 174 LEU A N 1
ATOM 1390 C CA . LEU A 1 174 ? -70.083 -18.573 69.753 1.00 55.88 174 LEU A CA 1
ATOM 1391 C C . LEU A 1 174 ? -71.565 -18.572 69.331 1.00 55.88 174 LEU A C 1
ATOM 1393 O O . LEU A 1 174 ? -72.145 -17.499 69.220 1.00 55.88 174 LEU A O 1
ATOM 1397 N N . TRP A 1 175 ? -72.193 -19.737 69.131 1.00 52.94 175 TRP A N 1
ATOM 1398 C CA . TRP A 1 175 ? -73.611 -19.848 68.747 1.00 52.94 175 TRP A CA 1
ATOM 1399 C C . TRP A 1 175 ? -74.321 -20.978 69.518 1.00 52.94 175 TRP A C 1
ATOM 1401 O O . TRP A 1 175 ? -74.344 -22.118 69.053 1.00 52.94 175 TRP A O 1
ATOM 1411 N N . PRO A 1 176 ? -74.943 -20.692 70.680 1.00 47.44 176 PRO A N 1
ATOM 1412 C CA . PRO A 1 176 ? -75.618 -21.692 71.511 1.00 47.44 176 PRO A CA 1
ATOM 1413 C C . PRO A 1 176 ? -77.058 -22.029 71.065 1.00 47.44 176 PRO A C 1
ATOM 1415 O O . PRO A 1 176 ? -77.826 -22.566 71.858 1.00 47.44 176 PRO A O 1
ATOM 1418 N N . GLY A 1 177 ? -77.457 -21.713 69.826 1.00 53.56 177 GLY A N 1
ATOM 1419 C CA . GLY A 1 177 ? -78.877 -21.656 69.438 1.00 53.56 177 GLY A CA 1
ATOM 1420 C C . GLY A 1 177 ? -79.373 -22.618 68.356 1.00 53.56 177 GLY A C 1
ATOM 1421 O O . GLY A 1 177 ? -80.572 -22.662 68.126 1.00 53.56 177 GLY A O 1
ATOM 1422 N N . ALA A 1 178 ? -78.524 -23.394 67.680 1.00 47.62 178 ALA A N 1
ATOM 1423 C CA . ALA A 1 178 ? -78.984 -24.241 66.572 1.00 47.62 178 ALA A CA 1
ATOM 1424 C C . ALA A 1 178 ? -79.338 -25.665 67.043 1.00 47.62 178 ALA A C 1
ATOM 1426 O O . ALA A 1 178 ? -78.656 -26.636 66.714 1.00 47.62 178 ALA A O 1
ATOM 1427 N N . ARG A 1 179 ? -80.399 -25.786 67.850 1.00 50.22 179 ARG A N 1
ATOM 1428 C CA . ARG A 1 179 ? -81.241 -26.991 67.866 1.00 50.22 179 ARG A CA 1
ATOM 1429 C C . ARG A 1 179 ? -82.559 -26.667 67.159 1.00 50.22 179 ARG A C 1
ATOM 1431 O O . ARG A 1 179 ? -83.030 -25.545 67.263 1.00 50.22 179 ARG A O 1
ATOM 1438 N N . GLU A 1 180 ? -83.129 -27.717 66.572 1.00 45.16 180 GLU A N 1
ATOM 1439 C CA . GLU A 1 180 ? -84.515 -27.890 66.092 1.00 45.16 180 GLU A CA 1
ATOM 1440 C C . GLU A 1 180 ? -84.814 -27.640 64.604 1.00 45.16 180 GLU A C 1
ATOM 1442 O O . GLU A 1 180 ? -84.411 -26.644 64.014 1.00 45.16 180 GLU A O 1
ATOM 1447 N N . GLY A 1 181 ? -85.569 -28.596 64.035 1.00 34.50 181 GLY A N 1
ATOM 1448 C CA . GLY A 1 181 ? -86.186 -28.575 62.703 1.00 34.50 181 GLY A CA 1
ATOM 1449 C C . GLY A 1 181 ? -85.533 -29.552 61.716 1.00 34.50 181 GLY A C 1
ATOM 1450 O O . GLY A 1 181 ? -84.670 -29.145 60.953 1.00 34.50 181 GLY A O 1
ATOM 1451 N N . SER A 1 182 ? -85.727 -30.873 61.803 1.00 36.91 182 SER A N 1
ATOM 1452 C CA . SER A 1 182 ? -86.920 -31.625 61.352 1.00 36.91 182 SER A CA 1
ATOM 1453 C C . SER A 1 182 ? -87.155 -31.546 59.832 1.00 36.91 182 SER A C 1
ATOM 1455 O O . SER A 1 182 ? -87.664 -30.543 59.352 1.00 36.91 182 SER A O 1
ATOM 1457 N N . HIS A 1 183 ? -86.748 -32.624 59.146 1.00 32.00 183 HIS A N 1
ATOM 1458 C CA . HIS A 1 183 ? -87.254 -33.299 57.926 1.00 32.00 183 HIS A CA 1
ATOM 1459 C C . HIS A 1 183 ? -88.433 -32.697 57.117 1.00 32.00 183 HIS A C 1
ATOM 1461 O O . HIS A 1 183 ? -89.299 -32.026 57.677 1.00 32.00 183 HIS A O 1
ATOM 1467 N N . PRO A 1 184 ? -88.512 -32.976 55.796 1.00 47.38 184 PRO A N 1
ATOM 1468 C CA . PRO A 1 184 ? -88.621 -34.330 55.218 1.00 47.38 184 PRO A CA 1
ATOM 1469 C C . PRO A 1 184 ? -87.397 -34.790 54.428 1.00 47.38 184 PRO A C 1
ATOM 1471 O O . PRO A 1 184 ? -86.863 -34.003 53.622 1.00 47.38 184 PRO A O 1
#

Sequence (184 aa):
MLTSLNSIDDPARLADTIAAHMPLKLADKQSVLEMSDVNERLEYLMAMMESEIDLLQVEKRIRNRVKKQMEKSQREYYLNEQMKAIQKELGEMDDAPDENEALKRKIDAAKMPKEAKEKTEAELQKLKMMSPMSAEATVVRGYIDWMVQVPWNARSKVKKRPASGPGDPRYRSLWPGAREGSHP

InterPro domains:
  IPR003111 Lon protease, N-terminal domain [PF02190] (3-50)
  IPR003111 Lon protease, N-terminal domain [PS51787] (1-53)
  IPR015947 PUA-like superfamily [SSF88697] (3-50)
  IPR027065 Lon protease [PTHR10046] (4-157)

Radius of gyration: 45.94 Å; chains: 1; bounding box: 117×50×110 Å